Protein AF-A0A0T6ZGU3-F1 (afdb_monomer)

Sequence (308 aa):
MTFSTQSKGVYAIATTPFFEEGSIDFNSIDKLTDFYQESGCTGVTILGIMGEAPKLEPEESRAIVKRVVSRSKIPVIVGVSAPGFASMRSLARHSMDMGAAGVMIAPPPALRTDDQIVNYFAGAVEAVGEDVPWVLQDYPLTLTVVMTPGVIAKIMTNHTSCLMLKHEDWPGLEKISKLRALQKAGELRDFSVLCGNGGMFLDFEPERGADGAMTGYGFPDMLTELMRLFAAGKRDEAHDLFDAHLPLIRYEQQLGIGLAVRKHVLKRRGVIASDAQRKPAQMLTPTARAEVDYLLARVARHDKRAAL

Radius of gyration: 18.37 Å; Cα contacts (8 Å, |Δi|>4): 581; chains: 1; bounding box: 38×46×45 Å

Nearest PDB structures (foldseek):
  3dz1-assembly1_A  TM=9.966E-01  e=9.807E-40  Rhodopseudomonas palustris
  7c0d-assembly1_A  TM=8.826E-01  e=9.083E-19  Azospirillum brasilense
  7c0c-assembly1_B  TM=8.769E-01  e=1.595E-18  Azospirillum brasilense
  3n2x-assembly1_C  TM=8.961E-01  e=2.808E-16  Escherichia coli K-12
  4uxd-assembly1_D  TM=8.863E-01  e=6.075E-13  Picrophilus oshimae

Solvent-accessible surface area (backbone atoms only — not comparable to full-atom values): 15982 Å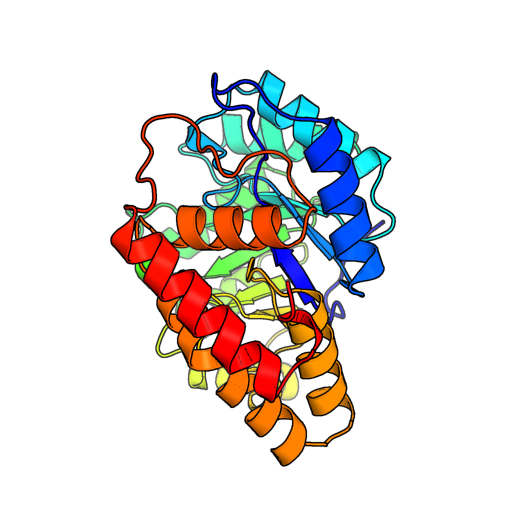² total; per-residue (Å²): 95,70,75,45,42,82,46,55,44,25,26,38,38,38,67,60,43,18,40,87,91,54,50,77,30,67,68,29,45,51,43,44,52,50,50,42,51,77,29,56,32,57,24,37,33,36,42,34,78,74,19,44,39,93,72,49,55,73,67,55,52,51,50,52,49,46,52,51,41,72,68,49,93,48,22,33,32,38,39,35,59,58,101,46,55,69,62,20,22,51,51,42,46,55,38,46,78,57,48,35,29,30,34,32,45,52,71,64,61,82,47,80,48,70,65,54,49,50,52,48,52,52,54,48,36,66,48,52,34,73,86,49,38,29,28,45,46,43,40,29,91,84,32,66,37,82,77,52,59,66,53,51,48,51,48,44,68,76,32,80,34,43,24,29,38,38,45,27,49,85,94,32,62,65,49,46,37,51,49,50,51,33,34,76,71,69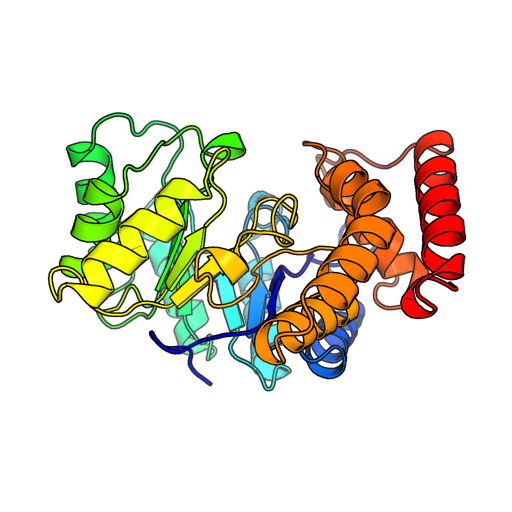,79,34,79,84,47,16,35,24,34,21,62,49,45,80,54,62,77,49,37,49,79,39,64,36,42,31,34,41,29,49,52,68,50,54,44,56,52,31,49,40,48,49,26,53,76,68,69,36,57,66,64,26,41,55,56,43,60,55,42,40,73,49,41,60,60,33,57,37,85,76,45,16,62,30,46,32,30,44,44,30,29,63,69,68,40,29,91,41,47,41,65,57,74,89,66,57,75,70,49,75,67,55,48,52,50,51,53,52,45,33,60,56,28,29,77,82,39,68,90,41,68,107

Secondary structure (DSSP, 8-state):
----TT--EEEEE----B-TTS-B-HHHHHHHHHHHHHTT-SEEEEETTTTTGGGS-HHHHHHHHHHHHHH-SS-EEEE---SSHHHHHHHHHHHHHTT-SEEEE---TT--SHHHHHHHHHHHHHHH-TTS-EEEEE-HHHH-----HHHHHHHHHH-TTEEEEEE--TT-HHHHHHHHHHHHTTSS---EEEE-GGGTTTTTTTTTT--EE----S-HHHHHHHHHHHHTT-HHHHHHHHHHHHHHHHHHTSTTTHHHHHHHHHHHTTSSS----PSS--PPPHHHHHHHHHHHHHHTTT-GGG--

Mean predicted aligned error: 2.41 Å

Foldseek 3Di:
DADFLLDFFEAAEDAQFADQVGHGDLVLLLLSLVVLVVLVHQHYEADDVLNVNVLDDPVRLLVSLLSSQVRHPHAYEYELEDPDLQSSQVSQVSSVVSPHNAYEYEDALPDDDLCSLLVVLVVNCVSNDLPGQYEYEQACVPRVDHAALVSVQSNCVVRVSHQEYAAQDVVCLVSLLVNVVCCVVVNGPRHAYAYELLCLPVLCNVVSPHRAHYYNALNSSLRNVLSVCVVVVVNVVSVLSCVLCNVLSVLLSDPQCNSQLSLLSCVVLVSHVDSDDRPPHDHDDPVRSVVSLVSLVSSCVVDVSSVD

pLDDT: mean 97.93, std 1.79, range [81.94, 98.94]

Structure (mmCIF, N/CA/C/O backbone):
data_AF-A0A0T6ZGU3-F1
#
_entry.id   AF-A0A0T6ZGU3-F1
#
loop_
_atom_site.group_PDB
_atom_site.id
_atom_site.type_symbol
_atom_site.label_atom_id
_atom_site.label_alt_id
_atom_site.label_comp_id
_atom_site.label_asym_id
_atom_site.label_entity_id
_atom_site.label_seq_id
_atom_site.pdbx_PDB_ins_code
_atom_site.Cartn_x
_atom_site.Cartn_y
_atom_site.Cartn_z
_atom_site.occupancy
_atom_site.B_iso_or_equiv
_atom_site.auth_seq_id
_atom_site.auth_comp_id
_atom_site.auth_asym_id
_atom_site.auth_atom_id
_atom_site.pdbx_PDB_model_num
ATOM 1 N N . MET A 1 1 ? -13.987 11.641 -4.853 1.00 81.94 1 MET A N 1
ATOM 2 C CA . MET A 1 1 ? -14.262 10.256 -4.392 1.00 81.94 1 MET A CA 1
ATOM 3 C C . MET A 1 1 ? -13.589 10.087 -3.046 1.00 81.94 1 MET A C 1
ATOM 5 O O . MET A 1 1 ? -12.527 10.668 -2.878 1.00 81.94 1 MET A O 1
ATOM 9 N N . THR A 1 2 ? -14.193 9.381 -2.093 1.00 93.06 2 THR A N 1
ATOM 10 C CA . THR A 1 2 ? -13.745 9.353 -0.686 1.00 93.06 2 THR A CA 1
ATOM 11 C C . THR A 1 2 ? -13.568 7.920 -0.183 1.00 93.06 2 THR A C 1
ATOM 13 O O . THR A 1 2 ? -14.076 6.983 -0.794 1.00 93.06 2 THR A O 1
ATOM 16 N N . PHE A 1 3 ? -12.852 7.747 0.929 1.00 97.62 3 PHE A N 1
ATOM 17 C CA . PHE A 1 3 ? -12.790 6.490 1.682 1.00 97.62 3 PHE A CA 1
ATOM 18 C C . PHE A 1 3 ? -13.335 6.721 3.099 1.00 97.62 3 PHE A C 1
ATOM 20 O O . PHE A 1 3 ? -13.457 7.868 3.533 1.00 97.62 3 PHE A O 1
ATOM 27 N N . SER A 1 4 ? -13.716 5.657 3.805 1.00 98.31 4 SER A N 1
ATOM 28 C CA . SER A 1 4 ? -14.321 5.761 5.136 1.00 98.31 4 SER A CA 1
ATOM 29 C C . SER A 1 4 ? -13.864 4.640 6.067 1.00 98.31 4 SER A C 1
ATOM 31 O O . SER A 1 4 ? -13.095 3.758 5.682 1.00 98.31 4 SER A O 1
ATOM 33 N N . THR A 1 5 ? -14.387 4.644 7.293 1.00 98.19 5 THR A N 1
ATOM 34 C CA . THR A 1 5 ? -14.207 3.554 8.263 1.00 98.19 5 THR A CA 1
ATOM 35 C C . THR A 1 5 ? -14.754 2.212 7.769 1.00 98.19 5 THR A C 1
ATOM 37 O O . THR A 1 5 ? -14.412 1.182 8.335 1.00 98.19 5 THR A O 1
ATOM 40 N N . GLN A 1 6 ? -15.571 2.217 6.709 1.00 97.88 6 GLN A N 1
ATOM 41 C CA . GLN A 1 6 ? -16.168 1.036 6.083 1.00 97.88 6 GLN A CA 1
ATOM 42 C C . GLN A 1 6 ? -15.483 0.643 4.767 1.00 97.88 6 GLN A C 1
ATOM 44 O O . GLN A 1 6 ? -15.996 -0.220 4.059 1.00 97.88 6 GLN A O 1
ATOM 49 N N . SER A 1 7 ? -14.364 1.275 4.396 1.00 98.44 7 SER A N 1
ATOM 50 C CA . SER A 1 7 ? -13.605 0.895 3.201 1.00 98.44 7 SER A CA 1
ATOM 51 C C . SER A 1 7 ? -13.090 -0.544 3.291 1.00 98.44 7 SER A C 1
ATOM 53 O O . SER A 1 7 ? -12.546 -0.945 4.318 1.00 98.44 7 SER A O 1
ATOM 55 N N . LYS A 1 8 ? -13.236 -1.306 2.200 1.00 98.44 8 LYS A N 1
ATOM 56 C CA . LYS A 1 8 ? -12.844 -2.724 2.083 1.00 98.44 8 LYS A CA 1
ATOM 57 C C . LYS A 1 8 ? -12.260 -3.012 0.702 1.00 98.44 8 LYS A C 1
ATOM 59 O O . LYS A 1 8 ? -12.408 -2.197 -0.212 1.00 98.44 8 LYS A O 1
ATOM 64 N N . GLY A 1 9 ? -11.668 -4.189 0.530 1.00 98.38 9 GLY A N 1
ATOM 65 C CA . GLY A 1 9 ? -11.143 -4.661 -0.754 1.00 98.38 9 GLY A CA 1
ATOM 66 C C . GLY A 1 9 ? -9.668 -4.322 -0.956 1.00 98.38 9 GLY A C 1
ATOM 67 O O . GLY A 1 9 ? -8.889 -4.346 -0.008 1.00 98.38 9 GLY A O 1
ATOM 68 N N . VAL A 1 10 ? -9.262 -4.049 -2.196 1.00 98.81 10 VAL A N 1
ATOM 69 C CA . VAL A 1 10 ? -7.843 -3.883 -2.547 1.00 98.81 10 VAL A CA 1
ATOM 70 C C . VAL A 1 10 ? -7.527 -2.436 -2.895 1.00 98.81 10 VAL A C 1
ATOM 72 O O . VAL A 1 10 ? -8.074 -1.884 -3.846 1.00 98.81 10 VAL A O 1
ATOM 75 N N . TYR A 1 11 ? -6.595 -1.846 -2.150 1.00 98.81 11 TYR A N 1
ATOM 76 C CA . TYR A 1 11 ? -5.983 -0.558 -2.450 1.00 98.81 11 TYR A CA 1
ATOM 77 C C . TYR A 1 11 ? -4.589 -0.798 -3.034 1.00 98.81 11 TYR A C 1
ATOM 79 O O . TYR A 1 11 ? -3.638 -1.071 -2.302 1.00 98.81 11 TYR A O 1
ATOM 87 N N . ALA A 1 12 ? -4.450 -0.721 -4.356 1.00 98.69 12 ALA A N 1
ATOM 88 C CA . ALA A 1 12 ? -3.165 -0.986 -4.998 1.00 98.69 12 ALA A CA 1
ATOM 89 C C . ALA A 1 12 ? -2.129 0.088 -4.628 1.00 98.69 12 ALA A C 1
ATOM 91 O O . ALA A 1 12 ? -2.392 1.281 -4.778 1.00 98.69 12 ALA A O 1
ATOM 92 N N . ILE A 1 13 ? -0.934 -0.316 -4.185 1.00 98.56 13 ILE A N 1
ATOM 93 C CA . ILE A 1 13 ? 0.202 0.610 -4.060 1.00 98.56 13 ILE A CA 1
ATOM 94 C C . ILE A 1 13 ? 0.848 0.783 -5.439 1.00 98.56 13 ILE A C 1
ATOM 96 O O . ILE A 1 13 ? 1.516 -0.129 -5.935 1.00 98.56 13 ILE A O 1
ATOM 100 N N . ALA A 1 14 ? 0.670 1.955 -6.042 1.00 98.50 14 ALA A N 1
ATOM 101 C CA . ALA A 1 14 ? 1.198 2.259 -7.361 1.00 98.50 14 ALA A CA 1
ATOM 102 C C . ALA A 1 14 ? 2.713 2.494 -7.340 1.00 98.50 14 ALA A C 1
ATOM 104 O O . ALA A 1 14 ? 3.239 3.230 -6.502 1.00 98.50 14 ALA A O 1
ATOM 105 N N . THR A 1 15 ? 3.415 1.929 -8.321 1.00 97.69 15 THR A N 1
ATOM 106 C CA . THR A 1 15 ? 4.776 2.372 -8.654 1.00 97.69 15 THR A CA 1
ATOM 107 C C . THR A 1 15 ? 4.721 3.680 -9.432 1.00 97.69 15 THR A C 1
ATOM 109 O O . THR A 1 15 ? 3.765 3.883 -10.176 1.00 97.69 15 THR A O 1
ATOM 112 N N . THR A 1 16 ? 5.773 4.499 -9.377 1.00 98.56 16 THR A N 1
ATOM 113 C CA . THR A 1 16 ? 5.963 5.589 -10.350 1.00 98.56 16 THR A CA 1
ATOM 114 C C . THR A 1 16 ? 6.716 5.045 -11.570 1.00 98.56 16 THR A C 1
ATOM 116 O O . THR A 1 16 ? 7.881 4.661 -11.426 1.00 98.56 16 THR A O 1
ATOM 119 N N . PRO A 1 17 ? 6.093 4.947 -12.757 1.00 98.62 17 PRO A N 1
ATOM 120 C CA . PRO A 1 17 ? 6.762 4.535 -13.985 1.00 98.62 17 PRO A CA 1
ATOM 121 C C . PRO A 1 17 ? 7.757 5.599 -14.459 1.00 98.62 17 PRO A C 1
ATOM 123 O O . PRO A 1 17 ? 7.453 6.794 -14.462 1.00 98.62 17 PRO A O 1
ATOM 126 N N . PHE A 1 18 ? 8.930 5.149 -14.890 1.00 98.69 18 PHE A N 1
ATOM 127 C CA . PHE A 1 18 ? 9.966 5.993 -15.476 1.00 98.69 18 PHE A CA 1
ATOM 128 C C . PHE A 1 18 ? 10.395 5.412 -16.819 1.00 98.69 18 PHE A C 1
ATOM 130 O O . PHE A 1 18 ? 10.343 4.196 -17.011 1.00 98.69 18 PHE A O 1
ATOM 137 N N . PHE A 1 19 ? 10.866 6.273 -17.712 1.00 98.19 19 PHE A N 1
ATOM 138 C CA . PHE A 1 19 ? 11.686 5.851 -18.841 1.00 98.19 19 PHE A CA 1
ATOM 139 C C . PHE A 1 19 ? 13.114 5.510 -18.374 1.00 98.19 19 PHE A C 1
ATOM 141 O O . PHE A 1 19 ? 13.502 5.815 -17.242 1.00 98.19 19 PHE A O 1
ATOM 148 N N . GLU A 1 20 ? 13.909 4.878 -19.240 1.00 96.25 20 GLU A N 1
ATOM 149 C CA . GLU A 1 20 ? 15.275 4.426 -18.918 1.00 96.25 20 GLU A CA 1
ATOM 150 C C . GLU A 1 20 ? 16.201 5.586 -18.509 1.00 96.25 20 GLU A C 1
ATOM 152 O O . GLU A 1 20 ? 17.073 5.431 -17.654 1.00 96.25 20 GLU A O 1
ATOM 157 N N . GLU A 1 21 ? 15.988 6.779 -19.069 1.00 95.50 21 GLU A N 1
ATOM 158 C CA . GLU A 1 21 ? 16.718 7.999 -18.723 1.00 95.50 21 GLU A CA 1
ATOM 159 C C . GLU A 1 21 ? 16.285 8.630 -17.384 1.00 95.50 21 GLU A C 1
ATOM 161 O O . GLU A 1 21 ? 16.925 9.568 -16.909 1.00 95.50 21 GLU A O 1
ATOM 166 N N . GLY A 1 22 ? 15.230 8.110 -16.744 1.00 95.81 22 GLY A N 1
ATOM 167 C CA . GLY A 1 22 ? 14.757 8.536 -15.422 1.00 95.81 22 GLY A CA 1
ATOM 168 C C . GLY A 1 22 ? 13.741 9.684 -15.425 1.00 95.81 22 GLY A C 1
ATOM 169 O O . GLY A 1 22 ? 13.451 10.238 -14.358 1.00 95.81 22 GLY A O 1
ATOM 170 N N . SER A 1 23 ? 13.212 10.048 -16.595 1.00 98.00 23 SER A N 1
ATOM 171 C CA . SER A 1 23 ? 12.054 10.934 -16.751 1.00 98.00 23 SER A CA 1
ATOM 172 C C . SER A 1 23 ? 10.752 10.163 -16.462 1.00 98.00 23 SER A C 1
ATOM 174 O O . SER A 1 23 ? 10.702 8.938 -16.589 1.00 98.00 23 SER A O 1
ATOM 176 N N . ILE A 1 24 ? 9.701 10.853 -16.011 1.00 98.69 24 ILE A N 1
ATOM 177 C CA . ILE A 1 24 ? 8.424 10.212 -15.650 1.00 98.69 24 ILE A CA 1
ATOM 178 C C . ILE A 1 24 ? 7.671 9.772 -16.906 1.00 98.69 24 ILE A C 1
ATOM 180 O O . ILE A 1 24 ? 7.435 10.572 -17.812 1.00 98.69 24 ILE A O 1
ATOM 184 N N . ASP A 1 25 ? 7.207 8.522 -16.915 1.00 98.75 25 ASP A N 1
ATOM 185 C CA . ASP A 1 25 ? 6.354 7.992 -17.978 1.00 98.75 25 ASP A CA 1
ATOM 186 C C . ASP A 1 25 ? 4.869 8.152 -17.617 1.00 98.75 25 ASP A C 1
ATOM 188 O O . ASP A 1 25 ? 4.223 7.263 -17.054 1.00 98.75 25 ASP A O 1
ATOM 192 N N . PHE A 1 26 ? 4.305 9.310 -17.972 1.00 98.69 26 PHE A N 1
ATOM 193 C CA . PHE A 1 26 ? 2.892 9.620 -17.734 1.00 98.69 26 PHE A CA 1
ATOM 194 C C . PHE A 1 26 ? 1.915 8.743 -18.531 1.00 98.69 26 PHE A C 1
ATOM 196 O O . PHE A 1 26 ? 0.765 8.596 -18.117 1.00 98.69 26 PHE A O 1
ATOM 203 N N . ASN A 1 27 ? 2.341 8.142 -19.645 1.00 98.69 27 ASN A N 1
ATOM 204 C CA . ASN A 1 27 ? 1.489 7.222 -20.398 1.00 98.69 27 ASN A CA 1
ATOM 205 C C . ASN A 1 27 ? 1.363 5.886 -19.662 1.00 98.69 27 ASN A C 1
ATOM 207 O O . ASN A 1 27 ? 0.266 5.336 -19.565 1.00 98.69 27 ASN A O 1
ATOM 211 N N . SER A 1 28 ? 2.464 5.386 -19.098 1.00 98.81 28 SER A N 1
ATOM 212 C CA . SER A 1 28 ? 2.420 4.221 -18.213 1.00 98.81 28 SER A CA 1
ATOM 213 C C . SER A 1 28 ? 1.682 4.519 -16.906 1.00 98.81 28 SER A C 1
ATOM 215 O O . SER A 1 28 ? 1.001 3.632 -16.409 1.00 98.81 28 SER A O 1
ATOM 217 N N . ILE A 1 29 ? 1.733 5.746 -16.362 1.00 98.88 29 ILE A N 1
ATOM 218 C CA . ILE A 1 29 ? 0.891 6.133 -15.205 1.00 98.88 29 ILE A CA 1
ATOM 219 C C . ILE A 1 29 ? -0.594 5.973 -15.533 1.00 98.88 29 ILE A C 1
ATOM 221 O O . ILE A 1 29 ? -1.349 5.429 -14.725 1.00 98.88 29 ILE A O 1
ATOM 225 N N . ASP A 1 30 ? -1.014 6.424 -16.715 1.00 98.81 30 ASP A N 1
ATOM 226 C CA . ASP A 1 30 ? -2.402 6.308 -17.154 1.00 98.81 30 ASP A CA 1
ATOM 227 C C . ASP A 1 30 ? -2.841 4.852 -17.267 1.00 98.81 30 ASP A C 1
ATOM 229 O O . ASP A 1 30 ? -3.832 4.462 -16.649 1.00 98.81 30 ASP A O 1
ATOM 233 N N . LYS A 1 31 ? -2.058 4.043 -17.990 1.00 98.75 31 LYS A N 1
ATOM 234 C CA . LYS A 1 31 ? -2.314 2.607 -18.153 1.00 98.75 31 LYS A CA 1
ATOM 235 C C . LYS A 1 31 ? -2.336 1.876 -16.818 1.00 98.75 31 LYS A C 1
ATOM 237 O O . LYS A 1 31 ? -3.204 1.044 -16.598 1.00 98.75 31 LYS A O 1
ATOM 242 N N . LEU A 1 32 ? -1.407 2.196 -15.920 1.00 98.50 32 LEU A N 1
ATOM 243 C CA . LEU A 1 32 ? -1.333 1.591 -14.594 1.00 98.50 32 LEU A CA 1
ATOM 244 C C . LEU A 1 32 ? -2.556 1.961 -13.742 1.00 98.50 32 LEU A C 1
ATOM 246 O O . LEU A 1 32 ? -3.099 1.111 -13.042 1.00 98.50 32 LEU A O 1
ATOM 250 N N . THR A 1 33 ? -3.034 3.204 -13.851 1.00 98.75 33 THR A N 1
ATOM 251 C CA . THR A 1 33 ? -4.259 3.658 -13.177 1.00 98.75 33 THR A CA 1
ATOM 252 C C . THR A 1 33 ? -5.492 2.924 -13.707 1.00 98.75 33 THR A C 1
ATOM 254 O O . THR A 1 33 ? -6.321 2.486 -12.911 1.00 98.75 33 THR A O 1
ATOM 257 N N . ASP A 1 34 ? -5.623 2.759 -15.027 1.00 98.75 34 ASP A N 1
ATOM 258 C CA . ASP A 1 34 ? -6.714 1.972 -15.625 1.00 98.75 34 ASP A CA 1
ATOM 259 C C . ASP A 1 34 ? -6.636 0.513 -15.182 1.00 98.75 34 ASP A C 1
ATOM 261 O O . ASP A 1 34 ? -7.606 -0.027 -14.660 1.00 98.75 34 ASP A O 1
ATOM 265 N N . PHE A 1 35 ? -5.447 -0.081 -15.283 1.00 98.75 35 PHE A N 1
ATOM 266 C CA . PHE A 1 35 ? -5.192 -1.470 -14.935 1.00 98.75 35 PHE A CA 1
ATOM 267 C C . PHE A 1 35 ? -5.606 -1.806 -13.498 1.00 98.75 35 PHE A C 1
ATOM 269 O O . PHE A 1 35 ? -6.210 -2.852 -13.271 1.00 98.75 35 PHE A O 1
ATOM 276 N N . TYR A 1 36 ? -5.341 -0.933 -12.519 1.00 98.75 36 TYR A N 1
ATOM 277 C CA . TYR A 1 36 ? -5.797 -1.159 -11.141 1.00 98.75 36 TYR A CA 1
ATOM 278 C C . TYR A 1 36 ? -7.324 -1.167 -11.017 1.00 98.75 36 TYR A C 1
ATOM 280 O O . TYR A 1 36 ? -7.882 -2.017 -10.326 1.00 98.75 36 TYR A O 1
ATOM 288 N N . GLN A 1 37 ? -8.012 -0.257 -11.703 1.00 97.81 37 GLN A N 1
ATOM 289 C CA . GLN A 1 37 ? -9.475 -0.188 -11.680 1.00 97.81 37 GLN A CA 1
ATOM 290 C C . GLN A 1 37 ? -10.103 -1.393 -12.393 1.00 97.81 37 GLN A C 1
ATOM 292 O O . GLN A 1 37 ? -11.041 -1.995 -11.879 1.00 97.81 37 GLN A O 1
ATOM 297 N N . GLU A 1 38 ? -9.551 -1.781 -13.542 1.00 98.44 38 GLU A N 1
ATOM 298 C CA . GLU A 1 38 ? -9.955 -2.967 -14.308 1.00 98.44 38 GLU A CA 1
ATOM 299 C C . GLU A 1 38 ? -9.676 -4.269 -13.545 1.00 98.44 38 GLU A C 1
ATOM 301 O O . GLU A 1 38 ? -10.435 -5.229 -13.656 1.00 98.44 38 GLU A O 1
ATOM 306 N N . SER A 1 39 ? -8.636 -4.280 -12.706 1.00 98.56 39 SER A N 1
ATOM 307 C CA . SER A 1 39 ? -8.323 -5.376 -11.780 1.00 98.56 39 SER A CA 1
ATOM 308 C C . SER A 1 39 ? -9.295 -5.474 -10.596 1.00 98.56 39 SER A C 1
ATOM 310 O O . SER A 1 39 ? -9.172 -6.391 -9.786 1.00 98.56 39 SER A O 1
ATOM 312 N N . GLY A 1 40 ? -10.245 -4.541 -10.475 1.00 98.50 40 GLY A N 1
ATOM 313 C CA . GLY A 1 40 ? -11.239 -4.501 -9.404 1.00 98.50 40 GLY A CA 1
ATOM 314 C C . GLY A 1 40 ? -10.731 -3.909 -8.087 1.00 98.50 40 GLY A C 1
ATOM 315 O O . GLY A 1 40 ? -11.375 -4.090 -7.051 1.00 98.50 40 GLY A O 1
ATOM 316 N N . CYS A 1 41 ? -9.608 -3.179 -8.101 1.00 98.81 41 CYS A N 1
ATOM 317 C CA . CYS A 1 41 ? -9.176 -2.431 -6.925 1.00 98.81 41 CYS A CA 1
ATOM 318 C C . CYS A 1 41 ? -10.239 -1.403 -6.518 1.00 98.81 41 CYS A C 1
ATOM 320 O O . CYS A 1 41 ? -10.834 -0.721 -7.350 1.00 98.81 41 CYS A O 1
ATOM 322 N N . THR A 1 42 ? -10.445 -1.263 -5.213 1.00 98.69 42 THR A N 1
ATOM 323 C CA . THR A 1 42 ? -11.394 -0.321 -4.606 1.00 98.69 42 THR A CA 1
ATOM 324 C C . THR A 1 42 ? -10.726 0.979 -4.163 1.00 98.69 42 THR A C 1
ATOM 326 O O . THR A 1 42 ? -11.409 1.884 -3.688 1.00 98.69 42 THR A O 1
ATOM 329 N N . GLY A 1 43 ? -9.410 1.098 -4.346 1.00 98.75 43 GLY A N 1
ATOM 330 C CA . GLY A 1 43 ? -8.646 2.331 -4.210 1.00 98.75 43 GLY A CA 1
ATOM 331 C C . GLY A 1 43 ? -7.230 2.195 -4.771 1.00 98.75 43 GLY A C 1
ATOM 332 O O . GLY A 1 43 ? -6.794 1.111 -5.165 1.00 98.75 43 GLY A O 1
ATOM 333 N N . VAL A 1 44 ? -6.499 3.305 -4.808 1.00 98.69 44 VAL A N 1
ATOM 334 C CA . VAL A 1 44 ? -5.079 3.341 -5.183 1.00 98.69 44 VAL A CA 1
ATOM 335 C C . VAL A 1 44 ? -4.333 4.222 -4.195 1.00 98.69 44 VAL A C 1
ATOM 337 O O . VAL A 1 44 ? -4.784 5.319 -3.873 1.00 98.69 44 VAL A O 1
ATOM 340 N N . THR A 1 45 ? -3.166 3.777 -3.751 1.00 98.88 45 THR A N 1
ATOM 341 C CA . THR A 1 45 ? -2.234 4.591 -2.975 1.00 98.88 45 THR A CA 1
ATOM 342 C C . THR A 1 45 ? -1.024 4.920 -3.836 1.00 98.88 45 THR A C 1
ATOM 344 O O . THR A 1 45 ? -0.395 4.024 -4.396 1.00 98.88 45 THR A O 1
ATOM 347 N N . ILE A 1 46 ? -0.680 6.201 -3.937 1.00 98.81 46 ILE A N 1
ATOM 348 C CA . ILE A 1 46 ? 0.427 6.695 -4.764 1.00 98.81 46 ILE A CA 1
ATOM 349 C C . ILE A 1 46 ? 1.520 7.352 -3.919 1.00 98.81 46 ILE A C 1
ATOM 351 O O . ILE A 1 46 ? 1.318 7.667 -2.743 1.00 98.81 46 ILE A O 1
ATOM 355 N N . LEU A 1 47 ? 2.670 7.607 -4.551 1.00 98.50 47 LEU A N 1
ATOM 356 C CA . LEU A 1 47 ? 3.870 8.141 -3.903 1.00 98.50 47 LEU A CA 1
ATOM 357 C C . LEU A 1 47 ? 4.364 7.207 -2.778 1.00 98.50 47 LEU A C 1
ATOM 359 O O . LEU A 1 47 ? 4.386 5.984 -2.932 1.00 98.50 47 LEU A O 1
ATOM 363 N N . GLY A 1 48 ? 4.836 7.771 -1.664 1.00 94.50 48 GLY A N 1
ATOM 364 C CA . GLY A 1 48 ? 5.508 7.016 -0.610 1.00 94.50 48 GLY A CA 1
ATOM 365 C C . GLY A 1 48 ? 6.785 6.320 -1.098 1.00 94.50 48 GLY A C 1
ATOM 366 O O . GLY A 1 48 ? 7.334 6.632 -2.155 1.00 94.50 48 GLY A O 1
ATOM 367 N N . ILE A 1 49 ? 7.272 5.358 -0.313 1.00 93.94 49 ILE A N 1
ATOM 368 C CA . ILE A 1 49 ? 8.524 4.648 -0.616 1.00 93.94 49 ILE A CA 1
ATOM 369 C C . ILE A 1 49 ? 8.409 3.819 -1.903 1.00 93.94 49 ILE A C 1
ATOM 371 O O . ILE A 1 49 ? 9.301 3.869 -2.747 1.00 93.94 49 ILE A O 1
ATOM 375 N N . MET A 1 50 ? 7.296 3.104 -2.087 1.00 94.81 50 MET A N 1
ATOM 376 C CA . MET A 1 50 ? 7.097 2.217 -3.244 1.00 94.81 50 MET A CA 1
ATOM 377 C C . MET A 1 50 ? 6.775 2.966 -4.544 1.00 94.81 50 MET A C 1
ATOM 379 O O . MET A 1 50 ? 7.074 2.462 -5.624 1.00 94.81 50 MET A O 1
ATOM 383 N N . GLY A 1 51 ? 6.244 4.187 -4.449 1.00 96.94 51 GLY A N 1
ATOM 384 C CA . GLY A 1 51 ? 6.160 5.134 -5.560 1.00 96.94 51 GLY A CA 1
ATOM 385 C C . GLY A 1 51 ? 7.445 5.942 -5.772 1.00 96.94 51 GLY A C 1
ATOM 386 O O . GLY A 1 51 ? 7.446 6.868 -6.574 1.00 96.94 51 GLY A O 1
ATOM 387 N N . GLU A 1 52 ? 8.533 5.629 -5.064 1.00 97.19 52 GLU A N 1
ATOM 388 C CA . GLU A 1 52 ? 9.834 6.304 -5.176 1.00 97.19 52 GLU A CA 1
ATOM 389 C C . GLU A 1 52 ? 9.796 7.815 -4.886 1.00 97.19 52 GLU A C 1
ATOM 391 O O . GLU A 1 52 ? 10.650 8.556 -5.367 1.00 97.19 52 GLU A O 1
ATOM 396 N N . ALA A 1 53 ? 8.854 8.279 -4.057 1.00 97.19 53 ALA A N 1
ATOM 397 C CA . ALA A 1 53 ? 8.669 9.700 -3.754 1.00 97.19 53 ALA A CA 1
ATOM 398 C C . ALA A 1 53 ? 9.934 10.429 -3.254 1.00 97.19 53 ALA A C 1
ATOM 400 O O . ALA A 1 53 ? 10.148 11.563 -3.674 1.00 97.19 53 ALA A O 1
ATOM 401 N N . PRO A 1 54 ? 10.832 9.815 -2.449 1.00 96.44 54 PRO A N 1
ATOM 402 C CA . PRO A 1 54 ? 12.094 10.458 -2.065 1.00 96.44 54 PRO A CA 1
ATOM 403 C C . PRO A 1 54 ? 13.046 10.776 -3.231 1.00 96.44 54 PRO A C 1
ATOM 405 O O . PRO A 1 54 ? 14.046 11.456 -3.024 1.00 96.44 54 PRO A O 1
ATOM 408 N N . LYS A 1 55 ? 12.779 10.251 -4.434 1.00 97.25 55 LYS A N 1
ATOM 409 C CA . LYS A 1 55 ? 13.578 10.460 -5.650 1.00 97.25 55 LYS A CA 1
ATOM 410 C C . LYS A 1 55 ? 12.929 11.450 -6.620 1.00 97.25 55 LYS A C 1
ATOM 412 O O . LYS A 1 55 ? 13.403 11.594 -7.746 1.00 97.25 55 LYS A O 1
ATOM 417 N N . LEU A 1 56 ? 11.819 12.063 -6.225 1.00 97.88 56 LEU A N 1
ATOM 418 C CA . LEU A 1 56 ? 11.061 13.000 -7.039 1.00 97.88 56 LEU A CA 1
ATOM 419 C C . LEU A 1 56 ? 11.283 14.425 -6.555 1.00 97.88 56 LEU A C 1
ATOM 421 O O . LEU A 1 56 ? 11.404 14.682 -5.356 1.00 97.88 56 LEU A O 1
ATOM 425 N N . GLU A 1 57 ? 11.253 15.359 -7.494 1.00 97.56 57 GLU A N 1
ATOM 426 C CA . GLU A 1 57 ? 11.078 16.765 -7.168 1.00 97.56 57 GLU A CA 1
ATOM 427 C C . GLU A 1 57 ? 9.634 17.022 -6.678 1.00 97.56 57 GLU A C 1
ATOM 429 O O . GLU A 1 57 ? 8.701 16.260 -6.989 1.00 97.56 57 GLU A O 1
ATOM 434 N N . PRO A 1 58 ? 9.395 18.086 -5.891 1.00 96.12 58 PRO A N 1
ATOM 435 C CA . PRO A 1 58 ? 8.050 18.420 -5.417 1.00 96.12 58 PRO A CA 1
ATOM 436 C C . PRO A 1 58 ? 7.034 18.606 -6.555 1.00 96.12 58 PRO A C 1
ATOM 438 O O . PRO A 1 58 ? 5.889 18.157 -6.459 1.00 96.12 58 PRO A O 1
ATOM 441 N N . GLU A 1 59 ? 7.450 19.240 -7.646 1.00 97.62 59 GLU A N 1
ATOM 442 C CA . GLU A 1 59 ? 6.649 19.528 -8.834 1.00 97.62 59 GLU A CA 1
ATOM 443 C C . GLU A 1 59 ? 6.261 18.244 -9.573 1.00 97.62 59 GLU A C 1
ATOM 445 O O . GLU A 1 59 ? 5.115 18.093 -9.999 1.00 97.62 59 GLU A O 1
ATOM 450 N N . GLU A 1 60 ? 7.180 17.283 -9.651 1.00 98.44 60 GLU A N 1
ATOM 451 C CA . GLU A 1 60 ? 6.927 15.952 -10.200 1.00 98.44 60 GLU A CA 1
ATOM 452 C C . GLU A 1 60 ? 5.898 15.187 -9.369 1.00 98.44 60 GLU A C 1
ATOM 454 O O . GLU A 1 60 ? 4.944 14.630 -9.915 1.00 98.44 60 GLU A O 1
ATOM 459 N N . SER A 1 61 ? 6.037 15.222 -8.041 1.00 98.38 61 SER A N 1
ATOM 460 C CA . SER A 1 61 ? 5.067 14.608 -7.128 1.00 98.38 61 SER A CA 1
ATOM 461 C C . SER A 1 61 ? 3.667 15.195 -7.336 1.00 98.38 61 SER A C 1
ATOM 463 O O . SER A 1 61 ? 2.693 14.455 -7.469 1.00 98.38 61 SER A O 1
ATOM 465 N N . ARG A 1 62 ? 3.559 16.527 -7.449 1.00 98.12 62 ARG A N 1
ATOM 466 C CA . ARG A 1 62 ? 2.294 17.223 -7.746 1.00 98.12 62 ARG A CA 1
ATOM 467 C C . ARG A 1 62 ? 1.728 16.838 -9.115 1.00 98.12 62 ARG A C 1
ATOM 469 O O . ARG A 1 62 ? 0.520 16.639 -9.236 1.00 98.12 62 ARG A O 1
ATOM 476 N N . ALA A 1 63 ? 2.574 16.711 -10.136 1.00 98.62 63 ALA A N 1
ATOM 477 C CA . ALA A 1 63 ? 2.152 16.308 -11.475 1.00 98.62 63 ALA A CA 1
ATOM 478 C C . ALA A 1 63 ? 1.588 14.878 -11.492 1.00 98.62 63 ALA A C 1
ATOM 480 O O . ALA A 1 63 ? 0.541 14.644 -12.100 1.00 98.62 63 ALA A O 1
ATOM 481 N N . ILE A 1 64 ? 2.226 13.944 -10.777 1.00 98.81 64 ILE A N 1
ATOM 482 C CA . ILE A 1 64 ? 1.741 12.565 -10.618 1.00 98.81 64 ILE A CA 1
ATOM 483 C C . ILE A 1 64 ? 0.389 12.552 -9.903 1.00 98.81 64 ILE A C 1
ATOM 485 O O . ILE A 1 64 ? -0.550 11.936 -10.405 1.00 98.81 64 ILE A O 1
ATOM 489 N N . VAL A 1 65 ? 0.260 13.265 -8.775 1.00 98.75 65 VAL A N 1
ATOM 490 C CA . VAL A 1 65 ? -1.007 13.350 -8.025 1.00 98.75 65 VAL A CA 1
ATOM 491 C C . VAL A 1 65 ? -2.125 13.866 -8.924 1.00 98.75 65 VAL A C 1
ATOM 493 O O . VAL A 1 65 ? -3.149 13.200 -9.067 1.00 98.75 65 VAL A O 1
ATOM 496 N N . LYS A 1 66 ? -1.907 14.998 -9.604 1.00 98.69 66 LYS A N 1
ATOM 497 C CA . LYS A 1 66 ? -2.889 15.573 -10.530 1.00 98.69 66 LYS A CA 1
ATOM 498 C C . LYS A 1 66 ? -3.296 14.574 -11.612 1.00 98.69 66 LYS A C 1
ATOM 500 O O . LYS A 1 66 ? -4.486 14.431 -11.895 1.00 98.69 66 LYS A O 1
ATOM 505 N N . ARG A 1 67 ? -2.324 13.881 -12.216 1.00 98.69 67 ARG A N 1
ATOM 506 C CA . ARG A 1 67 ? -2.576 12.922 -13.296 1.00 98.69 67 ARG A CA 1
ATOM 507 C C . ARG A 1 67 ? -3.435 11.756 -12.815 1.00 98.69 67 ARG A C 1
ATOM 509 O O . ARG A 1 67 ? -4.502 11.532 -13.384 1.00 98.69 67 ARG A O 1
ATOM 516 N N . VAL A 1 68 ? -3.017 11.078 -11.746 1.00 98.81 68 VAL A N 1
ATOM 517 C CA . VAL A 1 68 ? -3.717 9.896 -11.222 1.00 98.81 68 VAL A CA 1
ATOM 518 C C . VAL A 1 68 ? -5.110 10.262 -10.719 1.00 98.81 68 VAL A C 1
ATOM 520 O O . VAL A 1 68 ? -6.079 9.599 -11.083 1.00 98.81 68 VAL A O 1
ATOM 523 N N . VAL A 1 69 ? -5.246 11.344 -9.947 1.00 98.50 69 VAL A N 1
ATOM 524 C CA . VAL A 1 69 ? -6.546 11.773 -9.409 1.00 98.50 69 VAL A CA 1
ATOM 525 C C . VAL A 1 69 ? -7.525 12.141 -10.526 1.00 98.50 69 VAL A C 1
ATOM 527 O O . VAL A 1 69 ? -8.690 11.756 -10.460 1.00 98.50 69 VAL A O 1
ATOM 530 N N . SER A 1 70 ? -7.066 12.825 -11.581 1.00 98.25 70 SER A N 1
ATOM 531 C CA . SER A 1 70 ? -7.935 13.199 -12.709 1.00 98.25 70 SER A CA 1
ATOM 532 C C . SER A 1 70 ? -8.471 11.996 -13.494 1.00 98.25 70 SER A C 1
ATOM 534 O O . SER A 1 70 ?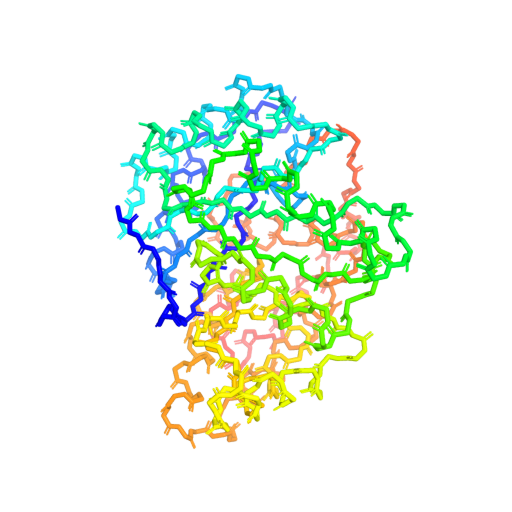 -9.566 12.053 -14.061 1.00 98.25 70 SER A O 1
ATOM 536 N N . ARG A 1 71 ? -7.701 10.902 -13.526 1.00 98.38 71 ARG A N 1
ATOM 537 C CA . ARG A 1 71 ? -8.018 9.700 -14.297 1.00 98.38 71 ARG A CA 1
ATOM 538 C C . ARG A 1 71 ? -8.818 8.682 -13.489 1.00 98.38 71 ARG A C 1
ATOM 540 O O . ARG A 1 71 ? -9.761 8.097 -14.020 1.00 98.38 71 ARG A O 1
ATOM 547 N N . SER A 1 72 ? -8.461 8.500 -12.220 1.00 98.25 72 SER A N 1
ATOM 548 C CA . SER A 1 72 ? -9.052 7.496 -11.338 1.00 98.25 72 SER A CA 1
ATOM 549 C C . SER A 1 72 ? -10.561 7.695 -11.155 1.00 98.25 72 SER A C 1
ATOM 551 O O . SER A 1 72 ? -11.060 8.821 -11.093 1.00 98.25 72 SER A O 1
ATOM 553 N N . LYS A 1 73 ? -11.282 6.578 -11.033 1.00 98.06 73 LYS A N 1
ATOM 554 C CA . LYS A 1 73 ? -12.695 6.451 -10.635 1.00 98.06 73 LYS A CA 1
ATOM 555 C C . LYS A 1 73 ? -12.862 5.732 -9.293 1.00 98.06 73 LYS A C 1
ATOM 557 O O . LYS A 1 73 ? -13.982 5.454 -8.873 1.00 98.06 73 LYS A O 1
ATOM 562 N N . ILE A 1 74 ? -11.752 5.499 -8.597 1.00 98.50 74 ILE A N 1
ATOM 563 C CA . ILE A 1 74 ? -11.694 4.989 -7.226 1.00 98.50 74 ILE A CA 1
ATOM 564 C C . ILE A 1 74 ? -10.889 5.952 -6.332 1.00 98.50 74 ILE A C 1
ATOM 566 O O . ILE A 1 74 ? -10.105 6.760 -6.846 1.00 98.50 74 ILE A O 1
ATOM 570 N N . PRO A 1 75 ? -11.085 5.929 -5.002 1.00 98.69 75 PRO A N 1
ATOM 571 C CA . PRO A 1 75 ? -10.345 6.761 -4.054 1.00 98.69 75 PRO A CA 1
ATOM 572 C C . PRO A 1 75 ? -8.827 6.677 -4.245 1.00 98.69 75 PRO A C 1
ATOM 574 O O . PRO A 1 75 ? -8.262 5.586 -4.312 1.00 98.69 75 PRO A O 1
ATOM 577 N N . VAL A 1 76 ? -8.171 7.840 -4.299 1.00 98.88 76 VAL A N 1
ATOM 578 C CA . VAL A 1 76 ? -6.708 7.949 -4.375 1.00 98.88 76 VAL A CA 1
ATOM 579 C C . VAL A 1 76 ? -6.174 8.455 -3.043 1.00 98.88 76 VAL A C 1
ATOM 581 O O . VAL A 1 76 ? -6.555 9.539 -2.602 1.00 98.88 76 VAL A O 1
ATOM 584 N N . ILE A 1 77 ? -5.288 7.684 -2.421 1.00 98.94 77 ILE A N 1
ATOM 585 C CA . ILE A 1 77 ? -4.592 8.034 -1.182 1.00 98.94 77 ILE A CA 1
ATOM 586 C C . ILE A 1 77 ? -3.159 8.438 -1.523 1.00 98.94 77 ILE A C 1
ATOM 588 O O . ILE A 1 77 ? -2.460 7.737 -2.253 1.00 98.94 77 ILE A O 1
ATOM 592 N N . VAL A 1 78 ? -2.698 9.571 -0.999 1.00 98.88 78 VAL A N 1
ATOM 593 C CA . VAL A 1 78 ? -1.344 10.073 -1.278 1.00 98.88 78 VAL A CA 1
ATOM 594 C C . VAL A 1 78 ? -0.444 9.873 -0.064 1.00 98.88 78 VAL A C 1
ATOM 596 O O . VAL A 1 78 ? -0.753 10.343 1.027 1.00 98.88 78 VAL A O 1
ATOM 599 N N . GLY A 1 79 ? 0.691 9.191 -0.228 1.00 98.75 79 GLY A N 1
ATOM 600 C CA . GLY A 1 79 ? 1.709 9.121 0.823 1.00 98.75 79 GLY A CA 1
ATOM 601 C C . GLY A 1 79 ? 2.390 10.478 1.023 1.00 98.75 79 GLY A C 1
ATOM 602 O O . GLY A 1 79 ? 3.111 10.926 0.135 1.00 98.75 79 GLY A O 1
ATOM 603 N N . VAL A 1 80 ? 2.191 11.109 2.187 1.00 98.69 80 VAL A N 1
ATOM 604 C CA . VAL A 1 80 ? 2.699 12.471 2.490 1.00 98.69 80 VAL A CA 1
ATOM 605 C C . VAL A 1 80 ? 3.756 12.513 3.590 1.00 98.69 80 VAL A C 1
ATOM 607 O O . VAL A 1 80 ? 4.186 13.586 4.007 1.00 98.69 80 VAL A O 1
ATOM 610 N N . SER A 1 81 ? 4.175 11.342 4.068 1.00 98.25 81 SER A N 1
ATOM 611 C CA . SER A 1 81 ? 5.209 11.210 5.095 1.00 98.25 81 SER A CA 1
ATOM 612 C C . SER A 1 81 ? 6.480 11.942 4.666 1.00 98.25 81 SER A C 1
ATOM 614 O O . SER A 1 81 ? 7.010 11.687 3.585 1.00 98.25 81 SER A O 1
ATOM 616 N N . ALA A 1 82 ? 6.962 12.852 5.508 1.00 97.00 82 ALA A N 1
ATOM 617 C CA . ALA A 1 82 ? 8.090 13.720 5.196 1.00 97.00 82 ALA A CA 1
ATOM 618 C C . ALA A 1 82 ? 8.943 13.984 6.449 1.00 97.00 82 ALA A C 1
ATOM 620 O O . ALA A 1 82 ? 8.433 13.851 7.564 1.00 97.00 82 ALA A O 1
ATOM 621 N N . PRO A 1 83 ? 10.214 14.413 6.298 1.00 95.69 83 PRO A N 1
ATOM 622 C CA . PRO A 1 83 ? 11.076 14.741 7.438 1.00 95.69 83 PRO A CA 1
ATOM 623 C C . PRO A 1 83 ? 10.555 15.874 8.335 1.00 95.69 83 PRO A C 1
ATOM 625 O O . PRO A 1 83 ? 10.982 15.985 9.479 1.00 95.69 83 PRO A O 1
ATOM 628 N N . GLY A 1 84 ? 9.656 16.724 7.830 1.00 97.00 84 GLY A N 1
ATOM 629 C CA . GLY A 1 84 ? 9.089 17.840 8.580 1.00 97.00 84 GLY A CA 1
ATOM 630 C C . GLY A 1 84 ? 7.636 18.128 8.208 1.00 97.00 84 GLY A C 1
ATOM 631 O O . GLY A 1 84 ? 7.177 17.834 7.104 1.00 97.00 84 GLY A O 1
ATOM 632 N N . PHE A 1 85 ? 6.911 18.750 9.136 1.00 98.56 85 PHE A N 1
ATOM 633 C CA . PHE A 1 85 ? 5.481 19.019 8.987 1.00 98.56 85 PHE A CA 1
ATOM 634 C C . PHE A 1 85 ? 5.143 20.053 7.908 1.00 98.56 85 PHE A C 1
ATOM 636 O O . PHE A 1 85 ? 4.083 19.971 7.297 1.00 98.56 85 PHE A O 1
ATOM 643 N N . ALA A 1 86 ? 6.038 21.000 7.611 1.00 98.12 86 ALA A N 1
ATOM 644 C CA . ALA A 1 86 ? 5.790 22.004 6.576 1.00 98.12 86 ALA A CA 1
ATOM 645 C C . ALA A 1 86 ? 5.674 21.384 5.169 1.00 98.12 86 ALA A C 1
ATOM 647 O O . ALA A 1 86 ? 4.755 21.723 4.419 1.00 98.12 86 ALA A O 1
ATOM 648 N N . SER A 1 87 ? 6.570 20.452 4.819 1.00 96.94 87 SER A N 1
ATOM 649 C CA . SER A 1 87 ? 6.518 19.739 3.536 1.00 96.94 87 SER A CA 1
ATOM 650 C C . SER A 1 87 ? 5.364 18.741 3.493 1.00 96.94 87 SER A C 1
ATOM 652 O O . SER A 1 87 ? 4.662 18.688 2.483 1.00 96.94 87 SER A O 1
ATOM 654 N N . MET A 1 88 ? 5.101 18.041 4.604 1.00 98.56 88 MET A N 1
ATOM 655 C CA . MET A 1 88 ? 3.922 17.182 4.759 1.00 98.56 88 MET A CA 1
ATOM 656 C C . MET A 1 88 ? 2.626 17.964 4.506 1.00 98.56 88 MET A C 1
ATOM 658 O O . MET A 1 88 ? 1.841 17.578 3.644 1.00 98.56 88 MET A O 1
ATOM 662 N N . ARG A 1 89 ? 2.435 19.107 5.184 1.00 98.56 89 ARG A N 1
ATOM 663 C CA . ARG A 1 89 ? 1.285 20.003 4.989 1.00 98.56 89 ARG A CA 1
ATOM 664 C C . ARG A 1 89 ? 1.168 20.456 3.543 1.00 98.56 89 ARG A C 1
ATOM 666 O O . ARG A 1 89 ? 0.076 20.419 2.985 1.00 98.56 89 ARG A O 1
ATOM 673 N N . SER A 1 90 ? 2.278 20.893 2.941 1.00 98.06 90 SER A N 1
ATOM 674 C CA . SER A 1 90 ? 2.277 21.358 1.554 1.00 98.06 90 SER A CA 1
ATOM 675 C C . SER A 1 90 ? 1.770 20.266 0.615 1.00 98.06 90 SER A C 1
ATOM 677 O O . SER A 1 90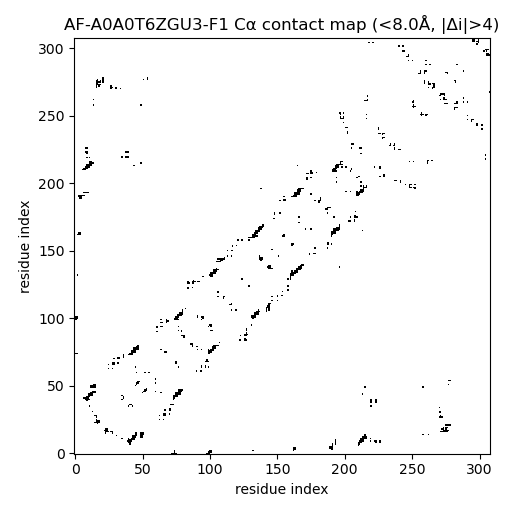 ? 0.836 20.511 -0.142 1.00 98.06 90 SER A O 1
ATOM 679 N N . LEU A 1 91 ? 2.330 19.056 0.670 1.00 98.31 91 LEU A N 1
ATOM 680 C CA . LEU A 1 91 ? 1.905 17.974 -0.216 1.00 98.31 91 LEU A CA 1
ATOM 681 C C . LEU A 1 91 ? 0.477 17.504 0.093 1.00 98.31 91 LEU A C 1
ATOM 683 O O . LEU A 1 91 ? -0.292 17.284 -0.841 1.00 98.31 91 LEU A O 1
ATOM 687 N N . ALA A 1 92 ? 0.104 17.402 1.371 1.00 98.69 92 ALA A N 1
ATOM 688 C CA . ALA A 1 92 ? -1.239 17.006 1.786 1.00 98.69 92 ALA A CA 1
ATOM 689 C C . ALA A 1 92 ? -2.303 17.964 1.245 1.00 98.69 92 ALA A C 1
ATOM 691 O O . ALA A 1 92 ? -3.214 17.522 0.549 1.00 98.69 92 ALA A O 1
ATOM 692 N N . ARG A 1 93 ? -2.155 19.275 1.476 1.00 98.38 93 ARG A N 1
ATOM 693 C CA . ARG A 1 93 ? -3.137 20.271 1.024 1.00 98.38 93 ARG A CA 1
ATOM 694 C C . ARG A 1 93 ? -3.249 20.330 -0.494 1.00 98.38 93 ARG A C 1
ATOM 696 O O . ARG A 1 93 ? -4.352 20.191 -1.004 1.00 98.38 93 ARG A O 1
ATOM 703 N N . HIS A 1 94 ? -2.126 20.368 -1.215 1.00 97.94 94 HIS A N 1
ATOM 704 C CA . HIS A 1 94 ? -2.169 20.306 -2.681 1.00 97.94 94 HIS A CA 1
ATOM 705 C C . HIS A 1 94 ? -2.838 19.023 -3.195 1.00 97.94 94 HIS A C 1
ATOM 707 O O . HIS A 1 94 ? -3.548 19.066 -4.194 1.00 97.94 94 HIS A O 1
ATOM 713 N N . SER A 1 95 ? -2.626 17.884 -2.530 1.00 98.50 95 SER A N 1
ATOM 714 C CA . SER A 1 95 ? -3.262 16.624 -2.928 1.00 98.50 95 SER A CA 1
ATOM 715 C C . SER A 1 95 ? -4.776 16.665 -2.727 1.00 98.50 95 SER A C 1
ATOM 717 O O . SER A 1 95 ? -5.516 16.246 -3.618 1.00 98.50 95 SER A O 1
ATOM 719 N N . MET A 1 96 ? -5.238 17.208 -1.596 1.00 98.62 96 MET A N 1
ATOM 720 C CA . MET A 1 96 ? -6.666 17.402 -1.327 1.00 98.62 96 MET A CA 1
ATOM 721 C C . MET A 1 96 ? -7.302 18.378 -2.322 1.00 98.62 96 MET A C 1
ATOM 723 O O . MET A 1 96 ? -8.342 18.054 -2.889 1.00 98.62 96 MET A O 1
ATOM 727 N N . ASP A 1 97 ? -6.645 19.505 -2.618 1.00 98.25 97 ASP A N 1
ATOM 728 C CA . ASP A 1 97 ? -7.113 20.498 -3.600 1.00 98.25 97 ASP A CA 1
ATOM 729 C C . ASP A 1 97 ? -7.248 19.902 -5.013 1.00 98.25 97 ASP A C 1
ATOM 731 O O . ASP A 1 97 ? -8.114 20.299 -5.792 1.00 98.25 97 ASP A O 1
ATOM 735 N N . MET A 1 98 ? -6.407 18.918 -5.352 1.00 98.12 98 MET A N 1
ATOM 736 C CA . MET A 1 98 ? -6.476 18.186 -6.621 1.00 98.12 98 MET A CA 1
ATOM 737 C C . MET A 1 98 ? -7.561 17.102 -6.645 1.00 98.12 98 MET A C 1
ATOM 739 O O . MET A 1 98 ? -7.843 16.574 -7.720 1.00 98.12 98 MET A O 1
ATOM 743 N N . GLY A 1 99 ? -8.172 16.777 -5.501 1.00 98.31 99 GLY A N 1
ATOM 744 C CA . GLY A 1 99 ? -9.256 15.800 -5.377 1.00 98.31 99 GLY A CA 1
ATOM 745 C C . GLY A 1 99 ? -8.838 14.422 -4.857 1.00 98.31 99 GLY A C 1
ATOM 746 O O . GLY A 1 99 ? -9.590 13.459 -5.044 1.00 98.31 99 GLY A O 1
ATOM 747 N N . ALA A 1 100 ? -7.659 14.294 -4.234 1.00 98.69 100 ALA A N 1
ATOM 748 C CA . ALA A 1 100 ? -7.301 13.074 -3.513 1.00 98.69 100 ALA A CA 1
ATOM 749 C C . ALA A 1 100 ? -8.352 12.759 -2.434 1.00 98.69 100 ALA A C 1
ATOM 751 O O . ALA A 1 100 ? -8.956 13.651 -1.842 1.00 98.69 100 ALA A O 1
ATOM 752 N N . ALA A 1 101 ? -8.567 11.471 -2.172 1.00 98.81 101 ALA A N 1
ATOM 753 C CA . ALA A 1 101 ? -9.520 11.020 -1.161 1.00 98.81 101 ALA A CA 1
ATOM 754 C C . ALA A 1 101 ? -8.993 11.217 0.269 1.00 98.81 101 ALA A C 1
ATOM 756 O O . ALA A 1 101 ? -9.778 11.278 1.213 1.00 98.81 101 ALA A O 1
ATOM 757 N N . GLY A 1 102 ? -7.671 11.285 0.413 1.00 98.81 102 GLY A N 1
ATOM 758 C CA . GLY A 1 102 ? -6.964 11.577 1.650 1.00 98.81 102 GLY A CA 1
ATOM 759 C C . GLY A 1 102 ? -5.488 11.223 1.544 1.00 98.81 102 GLY A C 1
ATOM 760 O O . GLY A 1 102 ? -4.948 11.037 0.448 1.00 98.81 102 GLY A O 1
ATOM 761 N N . VAL A 1 103 ? -4.826 11.130 2.692 1.00 98.88 103 VAL A N 1
ATOM 762 C CA . VAL A 1 103 ? -3.369 10.965 2.768 1.00 98.88 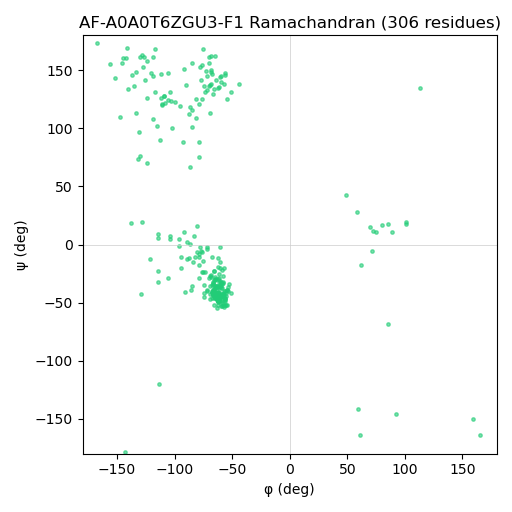103 VAL A CA 1
ATOM 763 C C . VAL A 1 103 ? -2.954 9.772 3.624 1.00 98.88 103 VAL A C 1
ATOM 765 O O . VAL A 1 103 ? -3.721 9.283 4.441 1.00 98.88 103 VAL A O 1
ATOM 768 N N . MET A 1 104 ? -1.725 9.292 3.461 1.00 98.94 104 MET A N 1
ATOM 769 C CA . MET A 1 104 ? -1.136 8.265 4.323 1.00 98.94 104 MET A CA 1
ATOM 770 C C . MET A 1 104 ? 0.089 8.817 5.048 1.00 98.94 104 MET A C 1
ATOM 772 O O . MET A 1 104 ? 0.981 9.408 4.422 1.00 98.94 104 MET A O 1
ATOM 776 N N . ILE A 1 105 ? 0.125 8.603 6.364 1.00 98.88 105 ILE A N 1
ATOM 777 C CA . ILE A 1 105 ? 1.151 9.121 7.269 1.00 98.88 105 ILE A CA 1
ATOM 778 C C . ILE A 1 105 ? 1.795 7.953 8.020 1.00 98.88 105 ILE A C 1
ATOM 780 O O . ILE A 1 105 ? 1.122 7.150 8.667 1.00 98.88 105 ILE A O 1
ATOM 784 N N . ALA A 1 106 ? 3.117 7.887 7.935 1.00 98.75 106 ALA A N 1
ATOM 785 C CA . ALA A 1 106 ? 3.984 6.948 8.621 1.00 98.75 106 ALA A CA 1
ATOM 786 C C . ALA A 1 106 ? 4.834 7.694 9.659 1.00 98.75 106 ALA A C 1
ATOM 788 O O . ALA A 1 106 ? 5.220 8.843 9.415 1.00 98.75 106 ALA A O 1
ATOM 789 N N . PRO A 1 107 ? 5.167 7.063 10.795 1.00 98.38 107 PRO A N 1
ATOM 790 C CA . PRO A 1 107 ? 6.035 7.684 11.782 1.00 98.38 107 PRO A CA 1
ATOM 791 C C . PRO A 1 107 ? 7.500 7.725 11.302 1.00 98.38 107 PRO A C 1
ATOM 793 O O . PRO A 1 107 ? 7.949 6.817 10.594 1.00 98.38 107 PRO A O 1
ATOM 796 N N . PRO A 1 108 ? 8.290 8.735 11.709 1.00 97.38 108 PRO A N 1
ATOM 797 C CA . PRO A 1 108 ? 9.726 8.749 11.483 1.00 97.38 108 PRO A CA 1
ATOM 798 C C . PRO A 1 108 ? 10.417 7.668 12.328 1.00 97.38 108 PRO A C 1
ATOM 800 O O . PRO A 1 108 ? 9.994 7.388 13.451 1.00 97.38 108 PRO A O 1
ATOM 803 N N . PRO A 1 109 ? 11.547 7.112 11.862 1.00 97.06 109 PRO A N 1
ATOM 804 C CA . PRO A 1 109 ? 12.158 5.931 12.471 1.00 97.06 109 PRO A CA 1
ATOM 805 C C . PRO A 1 109 ? 12.828 6.176 13.825 1.00 97.06 109 PRO A C 1
ATOM 807 O O . PRO A 1 109 ? 13.357 5.252 14.433 1.00 97.06 109 PRO A O 1
ATOM 810 N N . ALA A 1 110 ? 12.852 7.412 14.320 1.00 97.00 110 ALA A N 1
ATOM 811 C CA . ALA A 1 110 ? 13.478 7.748 15.594 1.00 97.00 110 ALA A CA 1
ATOM 812 C C . ALA A 1 110 ? 12.530 7.621 16.799 1.00 97.00 110 ALA A C 1
ATOM 814 O O . ALA A 1 110 ? 13.008 7.649 17.931 1.00 97.00 110 ALA A O 1
ATOM 815 N N . LEU A 1 111 ? 11.212 7.487 16.594 1.00 97.75 111 LEU A N 1
ATOM 816 C CA . LEU A 1 111 ? 10.254 7.433 17.706 1.00 97.75 111 LEU A CA 1
ATOM 817 C C . LEU A 1 111 ? 10.390 6.116 18.477 1.00 97.75 111 LEU A C 1
ATOM 819 O O . LEU A 1 111 ? 10.546 5.050 17.876 1.00 97.75 111 LEU A O 1
ATOM 823 N N . ARG A 1 112 ? 10.367 6.184 19.811 1.00 96.94 112 ARG A N 1
ATOM 824 C CA . ARG A 1 112 ? 10.571 5.015 20.683 1.00 96.94 112 ARG A CA 1
ATOM 825 C C . ARG A 1 112 ? 9.490 4.862 21.740 1.00 96.94 112 ARG A C 1
ATOM 827 O O . ARG A 1 112 ? 9.069 3.739 21.981 1.00 96.94 112 ARG A O 1
ATOM 834 N N . THR A 1 113 ? 9.067 5.949 22.379 1.00 98.44 113 THR A N 1
ATOM 835 C CA . THR A 1 113 ? 8.050 5.881 23.437 1.00 98.44 113 THR A CA 1
ATOM 836 C C . THR A 1 113 ? 6.646 6.080 22.879 1.00 98.44 113 THR A C 1
ATOM 838 O O . THR A 1 113 ? 6.451 6.810 21.907 1.00 98.44 113 THR A O 1
ATOM 841 N N . ASP A 1 114 ? 5.653 5.488 23.538 1.00 98.56 114 ASP A N 1
ATOM 842 C CA . ASP A 1 114 ? 4.240 5.644 23.178 1.00 98.56 114 ASP A CA 1
ATOM 843 C C . ASP A 1 114 ? 3.820 7.123 23.127 1.00 98.56 114 ASP A C 1
ATOM 845 O O . ASP A 1 114 ? 3.125 7.540 22.202 1.00 98.56 114 ASP A O 1
ATOM 849 N N . ASP A 1 115 ? 4.308 7.945 24.063 1.00 98.50 115 ASP A N 1
ATOM 850 C CA . ASP A 1 115 ? 4.035 9.385 24.076 1.00 98.50 115 ASP A CA 1
ATOM 851 C C . ASP A 1 115 ? 4.675 10.111 22.888 1.00 98.50 115 ASP A C 1
ATOM 853 O O . ASP A 1 115 ? 4.036 10.968 22.283 1.00 98.50 115 ASP A O 1
ATOM 857 N N . GLN A 1 116 ? 5.906 9.756 22.498 1.00 98.69 116 GLN A N 1
ATOM 858 C CA . GLN A 1 116 ? 6.528 10.313 21.291 1.00 98.69 116 GLN A CA 1
ATOM 859 C C . GLN A 1 116 ? 5.711 9.977 20.041 1.00 98.69 116 GLN A C 1
ATOM 861 O O . GLN A 1 116 ? 5.527 10.836 19.181 1.00 98.69 116 GLN A O 1
ATOM 866 N N . ILE A 1 117 ? 5.215 8.741 19.948 1.00 98.81 117 ILE A N 1
ATOM 867 C CA . ILE A 1 117 ? 4.414 8.270 18.817 1.00 98.81 117 ILE A CA 1
ATOM 868 C C . ILE A 1 117 ? 3.081 9.022 18.757 1.00 98.81 117 ILE A C 1
ATOM 870 O O . ILE A 1 117 ? 2.743 9.594 17.722 1.00 98.81 117 ILE A O 1
ATOM 874 N N . VAL A 1 118 ? 2.338 9.070 19.864 1.00 98.81 118 VAL A N 1
ATOM 875 C CA . VAL A 1 118 ? 1.034 9.747 19.922 1.00 98.81 118 VAL A CA 1
ATOM 876 C C . VAL A 1 118 ? 1.179 11.247 19.658 1.00 98.81 118 VAL A C 1
ATOM 878 O O . VAL A 1 118 ? 0.423 11.798 18.860 1.00 98.81 118 VAL A O 1
ATOM 881 N N . ASN A 1 119 ? 2.176 11.902 20.261 1.00 98.69 119 ASN A N 1
ATOM 882 C CA . ASN A 1 119 ? 2.416 13.332 20.058 1.00 98.69 119 ASN A CA 1
ATOM 883 C C . ASN A 1 119 ? 2.842 13.648 18.620 1.00 98.69 119 ASN A C 1
ATOM 885 O O . ASN A 1 119 ? 2.455 14.685 18.083 1.00 98.69 119 ASN A O 1
ATOM 889 N N . TYR A 1 120 ? 3.601 12.757 17.973 1.00 98.81 120 TYR A N 1
ATOM 890 C CA . TYR A 1 120 ? 3.946 12.918 16.563 1.00 98.81 120 TYR A CA 1
ATOM 891 C C . TYR A 1 120 ? 2.696 12.948 15.681 1.00 98.81 120 TYR A C 1
ATOM 893 O O . TYR A 1 120 ? 2.562 13.854 14.861 1.00 98.81 120 TYR A O 1
ATOM 901 N N . PHE A 1 121 ? 1.773 11.997 15.855 1.00 98.88 121 PHE A N 1
ATOM 902 C CA . PHE A 1 121 ? 0.548 11.974 15.054 1.00 98.88 121 PHE A CA 1
ATOM 903 C C . PHE A 1 121 ? -0.379 13.147 15.368 1.00 98.88 121 PHE A C 1
ATOM 905 O O . PHE A 1 121 ? -0.965 13.691 14.438 1.00 98.88 121 PHE A O 1
ATOM 912 N N . ALA A 1 122 ? -0.439 13.606 16.621 1.00 98.75 122 ALA A N 1
ATOM 913 C CA . ALA A 1 122 ? -1.159 14.830 16.962 1.00 98.75 122 ALA A CA 1
ATOM 914 C C . ALA A 1 122 ? -0.609 16.050 16.198 1.00 98.75 122 ALA A C 1
ATOM 916 O O . ALA A 1 122 ? -1.374 16.755 15.543 1.00 98.75 122 ALA A O 1
ATOM 917 N N . GLY A 1 123 ? 0.716 16.244 16.188 1.00 98.81 123 GLY A N 1
ATOM 918 C CA . GLY A 1 123 ? 1.355 17.319 15.419 1.00 98.81 123 GLY A CA 1
ATOM 919 C C . GLY A 1 123 ? 1.230 17.145 13.900 1.00 98.81 123 GLY A C 1
ATOM 920 O O . GLY A 1 123 ? 1.095 18.124 13.166 1.00 98.81 123 GLY A O 1
ATOM 921 N N . ALA A 1 124 ? 1.224 15.902 13.407 1.00 98.81 124 ALA A N 1
ATOM 922 C CA . ALA A 1 124 ? 0.994 15.613 11.995 1.00 98.81 124 ALA A CA 1
ATOM 923 C C . ALA A 1 124 ? -0.427 16.015 11.572 1.00 98.81 124 ALA A C 1
ATOM 925 O O . ALA A 1 124 ? -0.582 16.676 10.546 1.00 98.81 124 ALA A O 1
ATOM 926 N N . VAL A 1 125 ? -1.441 15.669 12.376 1.00 98.75 125 VAL A N 1
ATOM 927 C CA . VAL A 1 125 ? -2.844 16.051 12.145 1.00 98.75 125 VAL A CA 1
ATOM 928 C C . VAL A 1 125 ? -3.021 17.565 12.226 1.00 98.75 125 VAL A C 1
ATOM 930 O O . VAL A 1 125 ? -3.639 18.134 11.332 1.00 98.75 125 VAL A O 1
ATOM 933 N N . GLU A 1 126 ? -2.426 18.237 13.216 1.00 98.62 126 GLU A N 1
ATOM 934 C CA . GLU A 1 126 ? -2.428 19.706 13.299 1.00 98.62 126 GLU A CA 1
ATOM 935 C C . GLU A 1 126 ? -1.852 20.338 12.020 1.00 98.62 126 GLU A C 1
ATOM 937 O O . GLU A 1 126 ? -2.416 21.278 11.457 1.00 98.62 126 GLU A O 1
ATOM 942 N N . ALA A 1 127 ? -0.743 19.791 11.516 1.00 98.62 127 ALA A N 1
ATOM 943 C CA . ALA A 1 127 ? -0.084 20.311 10.331 1.00 98.62 127 ALA A CA 1
ATOM 944 C C . ALA A 1 127 ? -0.894 20.098 9.048 1.00 98.62 127 ALA A C 1
ATOM 946 O O . ALA A 1 127 ? -1.003 21.025 8.242 1.00 98.62 127 ALA A O 1
ATOM 947 N N . VAL A 1 128 ? -1.422 18.892 8.817 1.00 98.44 128 VAL A N 1
ATOM 948 C CA . VAL A 1 128 ? -2.171 18.590 7.585 1.00 98.44 128 VAL A CA 1
ATOM 949 C C . VAL A 1 128 ? -3.599 19.116 7.633 1.00 98.44 128 VAL A C 1
ATOM 951 O O . VAL A 1 128 ? -4.110 19.489 6.583 1.00 98.44 128 VAL A O 1
ATOM 954 N N . GLY A 1 129 ? -4.200 19.219 8.819 1.00 98.31 129 GLY A N 1
ATOM 955 C CA . GLY A 1 129 ? -5.591 19.594 9.046 1.00 98.31 129 GLY A CA 1
ATOM 956 C C . GLY A 1 129 ? -6.445 18.470 9.610 1.00 98.31 129 GLY A C 1
ATOM 957 O O . GLY A 1 129 ? -6.452 17.366 9.069 1.00 98.31 129 GLY A O 1
ATOM 958 N N . GLU A 1 130 ? -7.248 18.780 10.629 1.00 97.38 130 GLU A N 1
ATOM 959 C CA . GLU A 1 130 ? -8.216 17.837 11.205 1.00 97.38 130 GLU A CA 1
ATOM 960 C C . GLU A 1 130 ? -9.284 17.382 10.199 1.00 97.38 130 GLU A C 1
ATOM 962 O O . GLU A 1 130 ? -9.819 16.283 10.326 1.00 97.38 130 GLU A O 1
ATOM 967 N N . ASP A 1 131 ? -9.554 18.195 9.174 1.00 97.50 131 ASP A N 1
ATOM 968 C CA . ASP A 1 131 ? -10.501 17.925 8.091 1.00 97.50 131 ASP A CA 1
ATOM 969 C C . ASP A 1 131 ? -9.988 16.919 7.047 1.00 97.50 131 ASP A C 1
ATOM 971 O O . ASP A 1 131 ? -10.779 16.413 6.253 1.00 97.50 131 ASP A O 1
ATOM 975 N N . VAL A 1 132 ? -8.684 16.616 7.033 1.00 98.62 132 VAL A N 1
ATOM 976 C CA . VAL A 1 132 ? -8.062 15.750 6.023 1.00 98.62 132 VAL A CA 1
ATOM 977 C C . VAL A 1 132 ? -8.203 14.277 6.422 1.00 98.62 132 VAL A C 1
ATOM 979 O O . VAL A 1 132 ? -7.594 13.860 7.410 1.00 98.62 132 VAL A O 1
ATOM 982 N N . PRO A 1 133 ? -8.932 13.442 5.653 1.00 98.81 133 PRO A N 1
ATOM 983 C CA . PRO A 1 133 ? -8.974 12.005 5.894 1.00 98.81 133 PRO A CA 1
ATOM 984 C C . PRO A 1 133 ? -7.585 11.392 5.739 1.00 98.81 133 PRO A C 1
ATOM 986 O O . PRO A 1 133 ? -6.885 11.664 4.758 1.00 98.81 133 PRO A O 1
ATOM 989 N N . TRP A 1 134 ? -7.185 10.534 6.673 1.00 98.88 134 TRP A N 1
ATOM 990 C CA . TRP A 1 134 ? -5.859 9.934 6.623 1.00 98.88 134 TRP A CA 1
ATOM 991 C C . TRP A 1 134 ? -5.800 8.472 7.058 1.00 98.88 134 TRP A C 1
ATOM 993 O O . TRP A 1 134 ? -6.702 7.939 7.709 1.00 98.88 134 TRP A O 1
ATOM 1003 N N . VAL A 1 135 ? -4.717 7.827 6.627 1.00 98.94 135 VAL A N 1
ATOM 1004 C CA . VAL A 1 135 ? -4.358 6.441 6.916 1.00 98.94 135 VAL A CA 1
ATOM 1005 C C . VAL A 1 135 ? -3.126 6.417 7.808 1.00 98.94 135 VAL A C 1
ATOM 1007 O O . VAL A 1 135 ? -2.087 6.984 7.451 1.00 98.94 135 VAL A O 1
ATOM 1010 N N . LEU A 1 136 ? -3.228 5.718 8.934 1.00 98.94 136 LEU A N 1
ATOM 1011 C CA . LEU A 1 136 ? -2.096 5.395 9.793 1.00 98.94 136 LEU A CA 1
ATOM 1012 C C . LEU A 1 136 ? -1.320 4.219 9.193 1.00 98.94 136 LEU A C 1
ATOM 1014 O O . LEU A 1 136 ? -1.886 3.140 9.034 1.00 98.94 136 LEU A O 1
ATOM 1018 N N . GLN A 1 137 ? -0.037 4.402 8.883 1.00 98.88 137 GLN A N 1
ATOM 1019 C CA . GLN A 1 137 ? 0.830 3.311 8.431 1.00 98.88 137 GLN A CA 1
ATOM 1020 C C . GLN A 1 137 ? 1.625 2.707 9.597 1.00 98.88 137 GLN A C 1
ATOM 1022 O O . GLN A 1 137 ? 2.448 3.387 10.211 1.00 98.88 137 GLN A O 1
ATOM 1027 N N . ASP A 1 138 ? 1.415 1.415 9.859 1.00 98.81 138 ASP A N 1
ATOM 1028 C CA . ASP A 1 138 ? 2.114 0.631 10.883 1.00 98.81 138 ASP A CA 1
ATOM 1029 C C . ASP A 1 138 ? 3.000 -0.427 10.219 1.00 98.81 138 ASP A C 1
ATOM 1031 O O . ASP A 1 138 ? 2.536 -1.529 9.938 1.00 98.81 138 ASP A O 1
ATOM 1035 N N . TYR A 1 139 ? 4.263 -0.076 9.935 1.00 98.25 139 TYR A N 1
ATOM 1036 C CA . TYR A 1 139 ? 5.217 -0.967 9.258 1.00 98.25 139 TYR A CA 1
ATOM 1037 C C . TYR A 1 139 ? 6.589 -1.045 9.956 1.00 98.25 139 TYR A C 1
ATOM 1039 O O . TYR A 1 139 ? 7.580 -0.491 9.460 1.00 98.25 139 TYR A O 1
ATOM 1047 N N . PRO A 1 140 ? 6.684 -1.738 11.107 1.00 98.00 140 PRO A N 1
ATOM 1048 C CA . PRO A 1 140 ? 7.895 -1.761 11.927 1.00 98.00 140 PRO A CA 1
ATOM 1049 C C . PRO A 1 140 ? 9.135 -2.309 11.210 1.00 98.00 140 PRO A C 1
ATOM 1051 O O . PRO A 1 140 ? 10.231 -1.806 11.446 1.00 98.00 140 PRO A O 1
ATOM 1054 N N . LEU A 1 141 ? 8.981 -3.272 10.288 1.00 96.06 141 LEU A N 1
ATOM 1055 C CA . LEU A 1 141 ? 10.102 -3.888 9.560 1.00 96.06 141 LEU A CA 1
ATOM 1056 C C . LEU A 1 141 ? 10.989 -2.855 8.846 1.00 96.06 141 LEU A C 1
ATOM 1058 O O . LEU A 1 141 ? 12.210 -2.992 8.841 1.00 96.06 141 LEU A O 1
ATOM 1062 N N . THR A 1 142 ? 10.391 -1.812 8.262 1.00 94.25 142 THR A N 1
ATOM 1063 C CA . THR A 1 142 ? 11.142 -0.746 7.576 1.00 94.25 142 THR A CA 1
ATOM 1064 C C . THR A 1 142 ? 11.203 0.555 8.363 1.00 94.25 142 THR A C 1
ATOM 1066 O O . THR A 1 142 ? 12.144 1.326 8.195 1.00 94.25 142 THR A O 1
ATOM 1069 N N . LEU A 1 143 ? 10.192 0.833 9.191 1.00 96.81 143 LEU A N 1
ATOM 1070 C CA . LEU A 1 143 ? 10.073 2.101 9.910 1.00 96.81 143 LEU A CA 1
ATOM 1071 C C . LEU A 1 143 ? 10.660 2.038 11.319 1.00 96.81 143 LEU A C 1
ATOM 1073 O O . LEU A 1 143 ? 10.809 3.080 11.941 1.00 96.81 143 LEU A O 1
ATOM 1077 N N . THR A 1 144 ? 11.008 0.860 11.843 1.00 97.75 144 THR A N 1
ATOM 1078 C CA . THR A 1 144 ? 11.551 0.589 13.196 1.00 97.75 144 THR A CA 1
ATOM 1079 C C . THR A 1 144 ? 10.648 0.947 14.383 1.00 97.75 144 THR A C 1
ATOM 1081 O O . THR A 1 144 ? 10.873 0.458 15.488 1.00 97.75 144 THR A O 1
ATOM 1084 N N . VAL A 1 145 ? 9.628 1.781 14.179 1.00 98.62 145 VAL A N 1
ATOM 1085 C CA . VAL A 1 145 ? 8.645 2.157 15.198 1.00 98.62 145 VAL A CA 1
ATOM 1086 C C . VAL A 1 145 ? 7.660 1.012 15.395 1.00 98.62 145 VAL A C 1
ATOM 1088 O O . VAL A 1 145 ? 7.024 0.577 14.440 1.00 98.62 145 VAL A O 1
ATOM 1091 N N . VAL A 1 146 ? 7.514 0.557 16.639 1.00 98.56 146 VAL A N 1
ATOM 1092 C CA . VAL A 1 146 ? 6.544 -0.470 17.036 1.00 98.56 146 VAL A CA 1
ATOM 1093 C C . VAL A 1 146 ? 5.373 0.211 17.731 1.00 98.56 146 VAL A C 1
ATOM 1095 O O . VAL A 1 146 ? 5.562 0.909 18.723 1.00 98.56 146 VAL A O 1
ATOM 1098 N N . MET A 1 147 ? 4.158 -0.003 17.229 1.00 98.75 147 MET A N 1
ATOM 1099 C CA . MET A 1 147 ? 2.933 0.533 17.828 1.00 98.75 147 MET A CA 1
ATOM 1100 C C . MET A 1 147 ? 2.097 -0.601 18.416 1.00 98.75 147 MET A C 1
ATOM 1102 O O . MET A 1 147 ? 1.684 -1.510 17.700 1.00 98.75 147 MET A O 1
ATOM 1106 N N . THR A 1 148 ? 1.831 -0.575 19.721 1.00 98.75 148 THR A N 1
ATOM 1107 C CA . THR A 1 148 ? 0.939 -1.565 20.349 1.00 98.75 148 THR A CA 1
ATOM 1108 C C . THR A 1 148 ? -0.520 -1.335 19.919 1.00 98.75 148 THR A C 1
ATOM 1110 O O . THR A 1 148 ? -0.868 -0.224 19.506 1.00 98.75 148 THR A O 1
ATOM 1113 N N . PRO A 1 149 ? -1.426 -2.327 20.065 1.00 98.75 149 PRO A N 1
ATOM 1114 C CA . PRO A 1 149 ? -2.858 -2.095 19.867 1.00 98.75 149 PRO A CA 1
ATOM 1115 C C . PRO A 1 149 ? -3.399 -0.919 20.697 1.00 98.75 149 PRO A C 1
ATOM 1117 O O . PRO A 1 149 ? -4.263 -0.193 20.220 1.00 98.75 149 PRO A O 1
ATOM 1120 N N . GLY A 1 150 ? -2.868 -0.697 21.908 1.00 98.75 150 GLY A N 1
ATOM 1121 C CA . GLY A 1 150 ? -3.251 0.428 22.766 1.00 98.75 150 GLY A CA 1
ATOM 1122 C C . GLY A 1 150 ? -2.824 1.787 22.205 1.00 98.75 150 GLY A C 1
ATOM 1123 O O . GLY A 1 150 ? -3.612 2.730 22.226 1.00 98.75 150 GLY A O 1
ATOM 1124 N N . VAL A 1 151 ? -1.617 1.882 21.636 1.00 98.88 151 VAL A N 1
ATOM 1125 C CA . VAL A 1 151 ? -1.143 3.100 20.953 1.00 98.88 151 VAL A CA 1
ATOM 1126 C C . VAL A 1 151 ? -1.995 3.395 19.720 1.00 98.88 151 VAL A C 1
ATOM 1128 O O . VAL A 1 151 ? -2.455 4.523 19.553 1.00 98.88 151 VAL A O 1
ATOM 1131 N N . ILE A 1 152 ? -2.269 2.381 18.893 1.00 98.94 152 ILE A N 1
ATOM 1132 C CA . ILE A 1 152 ? -3.133 2.526 17.711 1.00 98.94 152 ILE A CA 1
ATOM 1133 C C . ILE A 1 152 ? -4.542 2.956 18.128 1.00 98.94 152 ILE A C 1
ATOM 1135 O O . ILE A 1 152 ? -5.077 3.906 17.562 1.00 98.94 152 ILE A O 1
ATOM 1139 N N . ALA A 1 153 ? -5.124 2.316 19.146 1.00 98.81 153 ALA A N 1
ATOM 1140 C CA . ALA A 1 153 ? -6.434 2.682 19.677 1.00 98.81 153 ALA A CA 1
ATOM 1141 C C . ALA A 1 153 ? -6.464 4.142 20.153 1.00 98.81 153 ALA A C 1
ATOM 1143 O O . ALA A 1 153 ? -7.384 4.880 19.808 1.00 98.81 153 ALA A O 1
ATOM 1144 N N . LYS A 1 154 ? -5.427 4.591 20.872 1.00 98.81 154 LYS A N 1
ATOM 1145 C CA . LYS A 1 154 ? -5.296 5.984 21.323 1.00 98.81 154 LYS A CA 1
ATOM 1146 C C . LYS A 1 154 ? -5.226 6.962 20.146 1.00 98.81 154 LYS A C 1
ATOM 1148 O O . LYS A 1 154 ? -5.944 7.956 20.155 1.00 98.81 154 LYS A O 1
ATOM 1153 N N . ILE A 1 155 ? -4.432 6.670 19.112 1.00 98.88 155 ILE A N 1
ATOM 1154 C CA . ILE A 1 155 ? -4.346 7.500 17.894 1.00 98.88 155 ILE A CA 1
ATOM 1155 C C . ILE A 1 155 ? -5.702 7.566 17.177 1.00 98.88 155 ILE A C 1
ATOM 1157 O O . ILE A 1 155 ? -6.161 8.652 16.825 1.00 98.88 155 ILE A O 1
ATOM 1161 N N . MET A 1 156 ? -6.365 6.421 16.989 1.00 98.62 156 MET A N 1
ATOM 1162 C CA . MET A 1 156 ? -7.670 6.341 16.324 1.00 98.62 156 MET A CA 1
ATOM 1163 C C . MET A 1 156 ? -8.749 7.120 17.086 1.00 98.62 156 MET A C 1
ATOM 1165 O O . MET A 1 156 ? -9.538 7.837 16.470 1.00 98.62 156 MET A O 1
ATOM 1169 N N . THR A 1 157 ? -8.778 7.019 18.416 1.00 98.38 157 THR A N 1
ATOM 1170 C CA . THR A 1 157 ? -9.725 7.753 19.269 1.00 98.38 157 THR A CA 1
ATOM 1171 C C . THR A 1 157 ? -9.461 9.257 19.258 1.00 98.38 157 THR A C 1
ATOM 1173 O O . THR A 1 157 ? -10.407 10.032 19.147 1.00 98.38 157 THR A O 1
ATOM 1176 N N . ASN A 1 158 ? -8.194 9.677 19.316 1.00 98.44 158 ASN A N 1
ATOM 1177 C CA . ASN A 1 158 ? -7.827 11.095 19.332 1.00 98.44 158 ASN A CA 1
ATOM 1178 C C . ASN A 1 158 ? -8.119 11.810 18.004 1.00 98.44 158 ASN A C 1
ATOM 1180 O O . ASN A 1 158 ? -8.320 13.022 17.998 1.00 98.44 158 ASN A O 1
ATOM 1184 N N . HIS A 1 159 ? -8.129 11.083 16.883 1.00 98.31 159 HIS A N 1
ATOM 1185 C CA . HIS A 1 159 ? -8.245 11.671 15.550 1.00 98.31 159 HIS A CA 1
ATOM 1186 C C . HIS A 1 159 ? -9.323 10.959 14.734 1.00 98.31 159 HIS A C 1
ATOM 1188 O O . HIS A 1 159 ? -9.076 9.924 14.113 1.00 98.31 159 HIS A O 1
ATOM 1194 N N . THR A 1 160 ? -10.532 11.522 14.703 1.00 97.62 160 THR A N 1
ATOM 1195 C CA . THR A 1 160 ? -11.685 10.956 13.977 1.00 97.62 160 THR A CA 1
ATOM 1196 C C . THR A 1 160 ? -11.497 10.936 12.460 1.00 97.62 160 THR A C 1
ATOM 1198 O O . THR A 1 160 ? -12.094 10.095 11.795 1.00 97.62 160 THR A O 1
ATOM 1201 N N . SER A 1 161 ? -10.623 11.788 11.916 1.00 98.38 161 SER A N 1
ATOM 1202 C CA . SER A 1 161 ? -10.217 11.779 10.505 1.00 98.38 161 SER A CA 1
ATOM 1203 C C . SER A 1 161 ? -9.211 10.676 10.146 1.00 98.38 161 SER A C 1
ATOM 1205 O O . SER A 1 161 ? -8.936 10.471 8.965 1.00 98.38 161 SER A O 1
ATOM 1207 N N . CYS A 1 162 ? -8.699 9.912 11.122 1.00 98.81 162 CYS A N 1
ATOM 1208 C CA . CYS A 1 162 ? -7.910 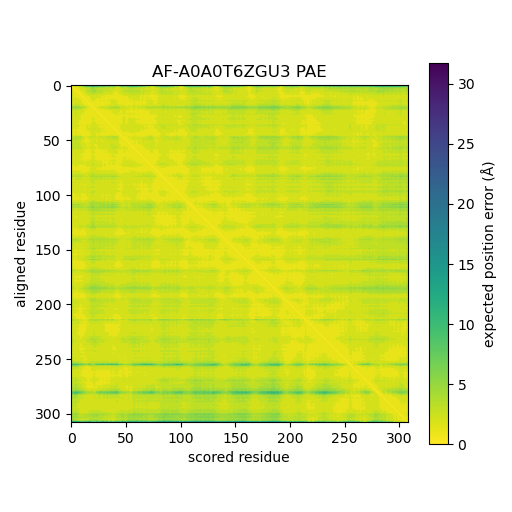8.706 10.862 1.00 98.81 162 CYS A CA 1
ATOM 1209 C C . CYS A 1 162 ? -8.842 7.538 10.511 1.00 98.81 162 CYS A C 1
ATOM 1211 O O . CYS A 1 162 ? -9.330 6.820 11.382 1.00 98.81 162 CYS A O 1
ATOM 1213 N N . LEU A 1 163 ? -9.186 7.362 9.241 1.00 98.88 163 LEU A N 1
ATOM 1214 C CA . LEU A 1 163 ? -10.272 6.444 8.866 1.00 98.88 163 LEU A CA 1
ATOM 1215 C C . LEU A 1 163 ? -9.801 5.000 8.665 1.00 98.88 163 LEU A C 1
ATOM 1217 O O . LEU A 1 163 ? -10.634 4.096 8.561 1.00 98.88 163 LEU A O 1
ATOM 1221 N N . MET A 1 164 ? -8.487 4.776 8.605 1.00 98.94 164 MET A N 1
ATOM 1222 C CA . MET A 1 164 ? -7.915 3.490 8.224 1.00 98.94 164 MET A CA 1
ATOM 1223 C C . MET A 1 164 ? -6.542 3.247 8.857 1.00 98.94 164 MET A C 1
ATOM 1225 O O . MET A 1 164 ? -5.714 4.151 8.961 1.00 98.94 164 MET A O 1
ATOM 1229 N N . LEU A 1 165 ? -6.290 1.994 9.222 1.00 98.94 165 LEU A N 1
ATOM 1230 C CA . LEU A 1 165 ? -4.974 1.449 9.523 1.00 98.94 165 LEU A CA 1
ATOM 1231 C C . LEU A 1 165 ? -4.470 0.686 8.296 1.00 98.94 165 LEU A C 1
ATOM 1233 O O . LEU A 1 165 ? -5.104 -0.279 7.867 1.00 98.94 165 LEU A O 1
ATOM 1237 N N . LYS A 1 166 ? -3.302 1.069 7.778 1.00 98.88 166 LYS A N 1
ATOM 1238 C CA . LYS A 1 166 ? -2.499 0.190 6.931 1.00 98.88 166 LYS A CA 1
ATOM 1239 C C . LYS A 1 166 ? -1.646 -0.693 7.842 1.00 98.88 166 LYS A C 1
ATOM 1241 O O . LYS A 1 166 ? -0.650 -0.228 8.397 1.00 98.88 166 LYS A O 1
ATOM 1246 N N . HIS A 1 167 ? -2.079 -1.936 8.029 1.00 98.88 167 HIS A N 1
ATOM 1247 C CA . HIS A 1 167 ? -1.444 -2.897 8.927 1.00 98.88 167 HIS A CA 1
ATOM 1248 C C . HIS A 1 167 ? -0.322 -3.646 8.208 1.00 98.88 167 HIS A C 1
ATOM 1250 O O . HIS A 1 167 ? -0.573 -4.338 7.227 1.00 98.88 167 HIS A O 1
ATOM 1256 N N . GLU A 1 168 ? 0.915 -3.517 8.679 1.00 98.69 168 GLU A N 1
ATOM 1257 C CA . GLU A 1 168 ? 2.082 -4.184 8.083 1.00 98.69 168 GLU A CA 1
ATOM 1258 C C . GLU A 1 168 ? 3.022 -4.766 9.154 1.00 98.69 168 GLU A C 1
ATOM 1260 O O . GLU A 1 168 ? 4.195 -5.026 8.881 1.00 98.69 168 GLU A O 1
ATOM 1265 N N . ASP A 1 169 ? 2.531 -4.946 10.383 1.00 98.50 169 ASP A N 1
ATOM 1266 C CA . ASP A 1 169 ? 3.321 -5.529 11.465 1.00 98.50 169 ASP A CA 1
ATOM 1267 C C . ASP A 1 169 ? 3.611 -7.014 11.224 1.00 98.50 169 ASP A C 1
ATOM 1269 O O . ASP A 1 169 ? 2.818 -7.748 10.632 1.00 98.50 169 ASP A O 1
ATOM 1273 N N . TRP A 1 170 ? 4.764 -7.46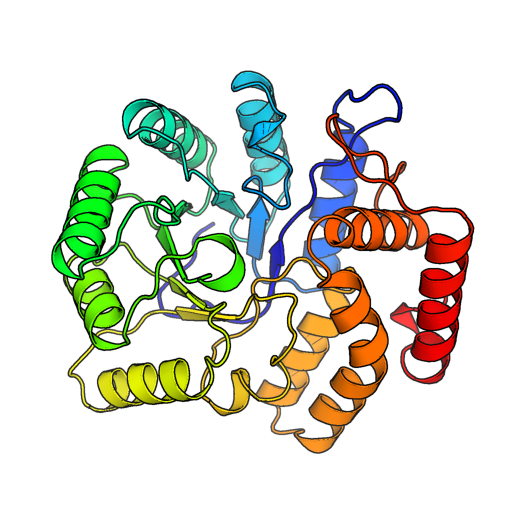9 11.703 1.00 96.94 170 TRP A N 1
ATOM 1274 C CA . TRP A 1 170 ? 5.213 -8.840 11.538 1.00 96.94 170 TRP A CA 1
ATOM 1275 C C . TRP A 1 170 ? 6.040 -9.294 12.750 1.00 96.94 170 TRP A C 1
ATOM 1277 O O . TRP A 1 170 ? 7.176 -8.840 12.910 1.00 96.94 170 TRP A O 1
ATOM 1287 N N . PRO A 1 171 ? 5.512 -10.212 13.586 1.00 98.00 171 PRO A N 1
ATOM 1288 C CA . PRO A 1 171 ? 4.182 -10.840 13.514 1.00 98.00 171 PRO A CA 1
ATOM 1289 C C . PRO A 1 171 ? 3.026 -9.883 13.886 1.00 98.00 171 PRO A C 1
ATOM 1291 O O . PRO A 1 171 ? 3.074 -9.237 14.926 1.00 98.00 171 PRO A O 1
ATOM 1294 N N . GLY A 1 172 ? 1.955 -9.842 13.074 1.00 98.50 172 GLY A N 1
ATOM 1295 C CA . GLY A 1 172 ? 0.854 -8.868 13.220 1.00 98.50 172 GLY A CA 1
ATOM 1296 C C . GLY A 1 172 ? -0.566 -9.426 13.431 1.00 98.50 172 GLY A C 1
ATOM 1297 O O . GLY A 1 172 ? -1.459 -8.687 13.843 1.00 98.50 172 GLY A O 1
ATOM 1298 N N . LEU A 1 173 ? -0.804 -10.728 13.235 1.00 98.81 173 LEU A N 1
ATOM 1299 C CA . LEU A 1 173 ? -2.161 -11.315 13.242 1.00 98.81 173 LEU A CA 1
ATOM 1300 C C . LEU A 1 173 ? -2.948 -11.076 14.550 1.00 98.81 173 LEU A C 1
ATOM 1302 O O . LEU A 1 173 ? -4.148 -10.775 14.536 1.00 98.81 173 LEU A O 1
ATOM 1306 N N . GLU A 1 174 ? -2.271 -11.171 15.696 1.00 98.75 174 GLU A N 1
ATOM 1307 C CA . GLU A 1 174 ? -2.889 -10.922 17.006 1.00 98.75 174 GLU A CA 1
ATOM 1308 C C . GLU A 1 174 ? -3.230 -9.442 17.220 1.00 98.75 174 GLU A C 1
ATOM 1310 O O . GLU A 1 174 ? -4.210 -9.124 17.896 1.00 98.75 174 GLU A O 1
ATOM 1315 N N . LYS A 1 175 ? -2.477 -8.521 16.601 1.00 98.88 175 LYS A N 1
ATOM 1316 C CA . LYS A 1 175 ? -2.773 -7.084 16.649 1.00 98.88 175 LYS A CA 1
ATOM 1317 C C . LYS A 1 175 ? -4.111 -6.792 15.970 1.00 98.88 175 LYS A C 1
ATOM 1319 O O . LYS A 1 175 ? -4.928 -6.093 16.566 1.00 98.88 175 LYS A O 1
ATOM 1324 N N . ILE A 1 176 ? -4.373 -7.378 14.796 1.00 98.88 176 ILE A N 1
ATOM 1325 C CA . ILE A 1 176 ? -5.675 -7.259 14.112 1.00 98.88 176 ILE A CA 1
ATOM 1326 C C . ILE A 1 176 ? -6.790 -7.781 15.025 1.00 98.88 176 ILE A C 1
ATOM 1328 O O . ILE A 1 176 ? -7.741 -7.057 15.323 1.00 98.88 176 ILE A O 1
ATOM 1332 N N . SER A 1 177 ? -6.625 -8.999 15.549 1.00 98.88 177 SER A N 1
ATOM 1333 C CA . SER A 1 177 ? -7.620 -9.653 16.412 1.00 98.88 177 SER A CA 1
ATOM 1334 C C . SER A 1 177 ? -7.940 -8.813 17.656 1.00 98.88 177 SER A C 1
ATOM 1336 O O . SER A 1 177 ? -9.106 -8.633 18.014 1.00 98.88 177 SER A O 1
ATOM 1338 N N . LYS A 1 178 ? -6.915 -8.234 18.297 1.00 98.88 178 LYS A N 1
ATOM 1339 C CA . LYS A 1 178 ? -7.076 -7.378 19.477 1.00 98.88 178 LYS A CA 1
ATOM 1340 C C . LYS A 1 178 ? -7.805 -6.075 19.149 1.00 98.88 178 LYS A C 1
ATOM 1342 O O . LYS A 1 178 ? -8.695 -5.694 19.904 1.00 98.88 178 LYS A O 1
ATOM 1347 N N . LEU A 1 179 ? -7.464 -5.412 18.042 1.00 98.88 179 LEU A N 1
ATOM 1348 C CA . LEU A 1 179 ? -8.142 -4.186 17.606 1.00 98.88 179 LEU A CA 1
ATOM 1349 C C . LEU A 1 179 ? -9.624 -4.448 17.292 1.00 98.88 179 LEU A C 1
ATOM 1351 O O . LEU A 1 179 ? -10.483 -3.689 17.738 1.00 98.88 179 LEU A O 1
ATOM 1355 N N . ARG A 1 180 ? -9.940 -5.561 16.614 1.00 98.75 180 ARG A N 1
ATOM 1356 C CA . ARG A 1 180 ? -11.332 -5.967 16.351 1.00 98.75 180 ARG A CA 1
ATOM 1357 C C . ARG A 1 180 ? -12.100 -6.311 17.621 1.00 98.75 180 ARG A C 1
ATOM 1359 O O . ARG A 1 180 ? -13.275 -5.968 17.729 1.00 98.75 180 ARG A O 1
ATOM 1366 N N . ALA A 1 181 ? -11.453 -6.939 18.602 1.00 98.75 181 ALA A N 1
ATOM 1367 C CA . ALA A 1 181 ? -12.075 -7.206 19.897 1.00 98.75 181 ALA A CA 1
ATOM 1368 C C . ALA A 1 181 ? -12.456 -5.910 20.635 1.00 98.75 181 ALA A C 1
ATOM 1370 O O . ALA A 1 181 ? -13.559 -5.832 21.171 1.00 98.75 181 ALA A O 1
ATOM 1371 N N . LEU A 1 182 ? -11.591 -4.886 20.608 1.00 98.69 182 LEU A N 1
ATOM 1372 C CA . LEU A 1 182 ? -11.889 -3.569 21.189 1.00 98.69 182 LEU A CA 1
ATOM 1373 C C . LEU A 1 182 ? -13.077 -2.892 20.485 1.00 98.69 182 LEU A C 1
ATOM 1375 O O . LEU A 1 182 ? -13.954 -2.349 21.152 1.00 98.69 182 LEU A O 1
ATOM 1379 N N . GLN A 1 183 ? -13.146 -2.976 19.150 1.00 98.50 183 GLN A N 1
ATOM 1380 C CA . GLN A 1 183 ? -14.282 -2.456 18.375 1.00 98.50 183 GLN A CA 1
ATOM 1381 C C . GLN A 1 183 ? -15.588 -3.173 18.723 1.00 98.50 183 GLN A C 1
ATOM 1383 O O . GLN A 1 183 ? -16.592 -2.532 19.025 1.00 98.50 183 GLN A O 1
ATOM 1388 N N . LYS A 1 184 ? -15.568 -4.510 18.777 1.00 98.31 184 LYS A N 1
ATOM 1389 C CA . LYS A 1 184 ? -16.738 -5.321 19.148 1.00 98.31 184 LYS A CA 1
ATOM 1390 C C . LYS A 1 184 ? -17.235 -5.031 20.570 1.00 98.31 184 LYS A C 1
ATOM 1392 O O . LYS A 1 184 ? -18.433 -5.132 20.819 1.00 98.31 184 LYS A O 1
ATOM 1397 N N . ALA A 1 185 ? -16.333 -4.689 21.488 1.00 98.31 185 ALA A N 1
ATOM 1398 C CA . ALA A 1 185 ? -16.666 -4.300 22.858 1.00 98.31 185 ALA A CA 1
ATOM 1399 C C . ALA A 1 185 ? -17.178 -2.849 22.982 1.00 98.31 185 ALA A C 1
ATOM 1401 O O . ALA A 1 185 ? -17.627 -2.459 24.056 1.00 98.31 185 ALA A O 1
ATOM 1402 N N . GLY A 1 186 ? -17.120 -2.045 21.911 1.00 97.62 186 GLY A N 1
ATOM 1403 C CA . GLY A 1 186 ? -17.469 -0.621 21.943 1.00 97.62 186 GLY A CA 1
ATOM 1404 C C . GLY A 1 186 ? -16.410 0.270 22.606 1.00 97.62 186 GLY A C 1
ATOM 1405 O O . GLY A 1 186 ? -16.671 1.442 22.861 1.00 97.62 186 GLY A O 1
ATOM 1406 N N . GLU A 1 187 ? -15.215 -0.263 22.877 1.00 98.12 187 GLU A N 1
ATOM 1407 C CA . GLU A 1 187 ? -14.095 0.456 23.507 1.00 98.12 187 GLU A CA 1
ATOM 1408 C C . GLU A 1 187 ? -13.258 1.251 22.494 1.00 98.12 187 GLU A C 1
ATOM 1410 O O . GLU A 1 187 ? -12.450 2.104 22.860 1.00 98.12 187 GLU A O 1
ATOM 1415 N N . LEU A 1 188 ? -13.434 0.960 21.206 1.00 98.56 188 LEU A N 1
ATOM 1416 C CA . LEU A 1 188 ? -12.720 1.588 20.108 1.00 98.56 188 LEU A CA 1
ATOM 1417 C C . LEU A 1 188 ? -13.685 1.811 18.948 1.00 98.56 188 LEU A C 1
ATOM 1419 O O . LEU A 1 188 ? -14.442 0.917 18.586 1.00 98.56 188 LEU A O 1
ATOM 1423 N N . ARG A 1 189 ? -13.662 3.004 18.352 1.00 98.12 189 ARG A N 1
ATOM 1424 C CA . ARG A 1 189 ? -14.512 3.303 17.195 1.00 98.12 189 ARG A CA 1
ATOM 1425 C C . ARG A 1 189 ? -14.139 2.456 15.975 1.00 98.12 189 ARG A C 1
ATOM 1427 O O . ARG A 1 189 ? -13.009 1.977 15.844 1.00 98.12 189 ARG A O 1
ATOM 1434 N N . ASP A 1 190 ? -15.061 2.378 15.026 1.00 98.12 190 ASP A N 1
ATOM 1435 C CA . ASP A 1 190 ? -14.801 1.746 13.737 1.00 98.12 190 ASP A CA 1
ATOM 1436 C C . ASP A 1 190 ? -13.720 2.496 12.946 1.00 98.12 190 ASP A C 1
ATOM 1438 O O . ASP A 1 190 ? -13.653 3.731 12.927 1.00 98.12 190 ASP A O 1
ATOM 1442 N N . PHE A 1 191 ? -12.882 1.719 12.270 1.00 98.81 191 PHE A N 1
ATOM 1443 C CA . PHE A 1 191 ? -11.935 2.134 11.239 1.00 98.81 191 PHE A CA 1
ATOM 1444 C C . PHE A 1 191 ? -11.624 0.929 10.350 1.00 98.81 191 PHE A C 1
ATOM 1446 O O . PHE A 1 191 ? -11.738 -0.225 10.782 1.00 98.81 191 PHE A O 1
ATOM 1453 N N . SER A 1 192 ? -11.215 1.220 9.117 1.00 98.88 192 SER A N 1
ATOM 1454 C CA . SER A 1 192 ? -10.842 0.202 8.141 1.00 98.88 192 SER A CA 1
ATOM 1455 C C . SER A 1 192 ? -9.449 -0.357 8.446 1.00 98.88 192 SER A C 1
ATOM 1457 O O . SER A 1 192 ? -8.553 0.397 8.826 1.00 98.88 192 SER A O 1
ATOM 1459 N N . VAL A 1 193 ? -9.235 -1.659 8.272 1.00 98.94 193 VAL A N 1
ATOM 1460 C CA . VAL A 1 193 ? -7.905 -2.285 8.377 1.00 98.94 193 VAL A CA 1
ATOM 1461 C C . VAL A 1 193 ? -7.544 -2.918 7.044 1.00 98.94 193 VAL A C 1
ATOM 1463 O O . VAL A 1 193 ? -8.102 -3.955 6.694 1.00 98.94 193 VAL A O 1
ATOM 1466 N N . LEU A 1 194 ? -6.599 -2.322 6.315 1.00 98.94 194 LEU A N 1
ATOM 1467 C CA . LEU A 1 194 ? -6.067 -2.898 5.079 1.00 98.94 194 LEU A CA 1
ATOM 1468 C C . LEU A 1 194 ? -4.631 -3.372 5.292 1.00 98.94 194 LEU A C 1
ATOM 1470 O O . LEU A 1 194 ? -3.779 -2.610 5.750 1.00 98.94 194 LEU A O 1
ATOM 1474 N N . CYS A 1 195 ? -4.354 -4.624 4.945 1.00 98.81 195 CYS A N 1
ATOM 1475 C CA . CYS A 1 195 ? -3.062 -5.243 5.216 1.00 98.81 195 CYS A CA 1
ATOM 1476 C C . CYS A 1 195 ? -2.045 -5.050 4.086 1.00 98.81 195 CYS A C 1
ATOM 1478 O O . CYS A 1 195 ? -2.373 -5.156 2.905 1.00 98.81 195 CYS A O 1
ATOM 1480 N N . GLY A 1 196 ? -0.802 -4.737 4.448 1.00 97.38 196 GLY A N 1
ATOM 1481 C CA . GLY A 1 196 ? 0.317 -4.520 3.531 1.00 97.38 196 GLY A CA 1
ATOM 1482 C C . GLY A 1 196 ? 1.394 -5.593 3.678 1.00 97.38 196 GLY A C 1
ATOM 1483 O O . GLY A 1 196 ? 1.130 -6.758 3.406 1.00 97.38 196 GLY A O 1
ATOM 1484 N N . ASN A 1 197 ? 2.629 -5.202 4.025 1.00 96.94 197 ASN A N 1
ATOM 1485 C CA . ASN A 1 197 ? 3.789 -6.104 4.189 1.00 96.94 197 ASN A CA 1
ATOM 1486 C C . ASN A 1 197 ? 3.981 -7.082 3.006 1.00 96.94 197 ASN A C 1
ATOM 1488 O O . ASN A 1 197 ? 4.178 -8.286 3.173 1.00 96.94 197 ASN A O 1
ATOM 1492 N N . GLY A 1 198 ? 3.820 -6.571 1.782 1.00 95.31 198 GLY A N 1
ATOM 1493 C CA . GLY A 1 198 ? 3.899 -7.365 0.550 1.00 95.31 198 GLY A CA 1
ATOM 1494 C C . GLY A 1 198 ? 2.728 -8.322 0.320 1.00 95.31 198 GLY A C 1
ATOM 1495 O O . GLY A 1 198 ? 2.625 -8.890 -0.760 1.00 95.31 198 GLY A O 1
ATOM 1496 N N . GLY A 1 199 ? 1.808 -8.445 1.273 1.00 97.44 199 GLY A N 1
ATOM 1497 C CA . GLY A 1 199 ? 0.745 -9.439 1.279 1.00 97.44 199 GLY A CA 1
ATOM 1498 C C . GLY A 1 199 ? 1.170 -10.784 1.867 1.00 97.44 199 GLY A C 1
ATOM 1499 O O . GLY A 1 199 ? 0.505 -11.775 1.615 1.00 97.44 199 GLY A O 1
ATOM 1500 N N . MET A 1 200 ? 2.272 -10.841 2.624 1.00 97.94 200 MET A N 1
ATOM 1501 C CA . MET A 1 200 ? 2.865 -12.091 3.129 1.00 97.94 200 MET A CA 1
ATOM 1502 C C . MET A 1 200 ? 1.951 -12.951 4.009 1.00 97.94 200 MET A C 1
ATOM 1504 O O . MET A 1 200 ? 2.241 -14.132 4.162 1.00 97.94 200 MET A O 1
ATOM 1508 N N . PHE A 1 201 ? 0.913 -12.363 4.608 1.00 98.62 201 PHE A N 1
ATOM 1509 C CA . PHE A 1 201 ? -0.000 -13.034 5.540 1.00 98.62 201 PHE A CA 1
ATOM 1510 C C . PHE A 1 201 ? -1.477 -12.835 5.156 1.00 98.62 201 PHE A C 1
ATOM 1512 O O . PHE A 1 201 ? -2.367 -12.998 5.992 1.00 98.62 201 PHE A O 1
ATOM 1519 N N . LEU A 1 202 ? -1.756 -12.468 3.896 1.00 98.44 202 LEU A N 1
ATOM 1520 C CA . LEU A 1 202 ? -3.123 -12.198 3.428 1.00 98.44 202 LEU A CA 1
ATOM 1521 C C . LEU A 1 202 ? -4.021 -13.441 3.394 1.00 98.44 202 LEU A C 1
ATOM 1523 O O . LEU A 1 202 ? -5.230 -13.303 3.233 1.00 98.44 202 LEU A O 1
ATOM 1527 N N . ASP A 1 203 ? -3.453 -14.630 3.556 1.00 98.31 203 ASP A N 1
ATOM 1528 C CA . ASP A 1 203 ? -4.158 -15.886 3.802 1.00 98.31 203 ASP A CA 1
ATOM 1529 C C . ASP A 1 203 ? -4.872 -15.917 5.164 1.00 98.31 203 ASP A C 1
ATOM 1531 O O . ASP A 1 203 ? -5.960 -16.474 5.290 1.00 98.31 203 ASP A O 1
ATOM 1535 N N . PHE A 1 204 ? -4.309 -15.274 6.190 1.00 98.81 204 PHE A N 1
ATOM 1536 C CA . PHE A 1 204 ? -4.893 -15.264 7.536 1.00 98.81 204 PHE A CA 1
ATOM 1537 C C . PHE A 1 204 ? -5.358 -13.889 8.011 1.00 98.81 204 PHE A C 1
ATOM 1539 O O . PHE A 1 204 ? -6.218 -13.807 8.888 1.00 98.81 204 PHE A O 1
ATOM 1546 N N . GLU A 1 205 ? -4.838 -12.793 7.462 1.00 98.81 205 GLU A N 1
ATOM 1547 C CA . GLU A 1 205 ? -5.219 -11.437 7.871 1.00 98.81 205 GLU A CA 1
ATOM 1548 C C . GLU A 1 205 ? -6.735 -11.157 7.737 1.00 98.81 205 GLU A C 1
ATOM 1550 O O . GLU A 1 205 ? -7.321 -10.652 8.704 1.00 98.81 205 GLU A O 1
ATOM 1555 N N . PRO A 1 206 ? -7.424 -11.534 6.636 1.00 98.56 206 PRO A N 1
ATOM 1556 C CA . PRO A 1 206 ? -8.882 -11.433 6.544 1.00 98.56 206 PRO A CA 1
ATOM 1557 C C . PRO A 1 206 ? -9.611 -12.311 7.568 1.00 98.56 206 PRO A C 1
ATOM 1559 O O . PRO A 1 206 ? -10.609 -11.878 8.141 1.00 98.56 206 PRO A O 1
ATOM 1562 N N . GLU A 1 207 ? -9.091 -13.505 7.881 1.00 98.56 207 GLU A N 1
ATOM 1563 C CA . GLU A 1 207 ? -9.662 -14.389 8.912 1.00 98.56 207 GLU A CA 1
ATOM 1564 C C . GLU A 1 207 ? -9.568 -13.778 10.320 1.00 98.56 207 GLU A C 1
ATOM 1566 O O . GLU A 1 207 ? -10.413 -14.040 11.177 1.00 98.56 207 GLU A O 1
ATOM 1571 N N . ARG A 1 208 ? -8.568 -12.917 10.563 1.00 98.75 208 ARG A N 1
ATOM 1572 C CA . ARG A 1 208 ? -8.455 -12.112 11.793 1.00 98.75 208 ARG A CA 1
ATOM 1573 C C . ARG A 1 208 ? -9.340 -10.862 11.787 1.00 98.75 208 ARG A C 1
ATOM 1575 O O . ARG A 1 208 ? -9.433 -10.179 12.808 1.00 98.75 208 ARG A O 1
ATOM 1582 N N . GLY A 1 209 ? -9.993 -10.568 10.665 1.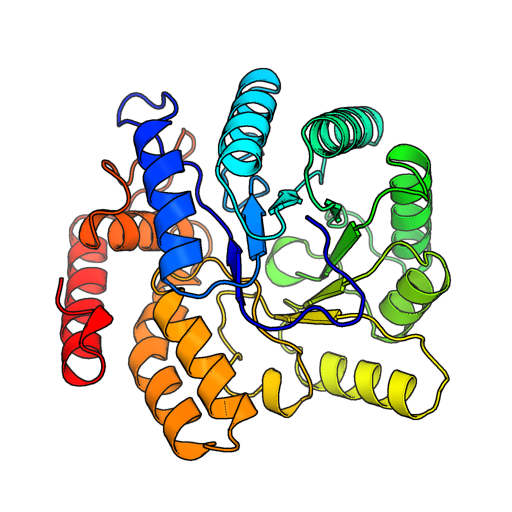00 98.56 209 GLY A N 1
ATOM 1583 C CA . GLY A 1 209 ? -10.916 -9.453 10.497 1.00 98.56 209 GLY A CA 1
ATOM 1584 C C . GLY A 1 209 ? -10.334 -8.241 9.772 1.00 98.56 209 GLY A C 1
ATOM 1585 O O . GLY A 1 209 ? -10.883 -7.153 9.932 1.00 98.56 209 GLY A O 1
ATOM 1586 N N . ALA A 1 210 ? -9.242 -8.361 9.011 1.00 98.75 210 ALA A N 1
ATOM 1587 C CA . ALA A 1 210 ? -8.854 -7.300 8.077 1.00 98.75 210 ALA A CA 1
ATOM 1588 C C . ALA A 1 210 ? -9.959 -7.066 7.025 1.00 98.75 210 ALA A C 1
ATOM 1590 O O . ALA A 1 210 ? -10.614 -8.004 6.580 1.00 98.75 210 ALA A O 1
ATOM 1591 N N . ASP A 1 211 ? -10.164 -5.812 6.620 1.00 98.81 211 ASP A N 1
ATOM 1592 C CA . ASP A 1 211 ? -11.155 -5.426 5.601 1.00 98.81 211 ASP A CA 1
ATOM 1593 C C . ASP A 1 211 ? -10.641 -5.613 4.168 1.00 98.81 211 ASP A C 1
ATOM 1595 O O . ASP A 1 211 ? -11.398 -5.489 3.199 1.00 98.81 211 ASP A O 1
ATOM 1599 N N . GLY A 1 212 ? -9.345 -5.870 4.015 1.00 98.69 212 GLY A N 1
ATOM 1600 C CA . GLY A 1 212 ? -8.742 -6.121 2.723 1.00 98.69 212 GLY A CA 1
ATOM 1601 C C . GLY A 1 212 ? -7.238 -5.903 2.705 1.00 98.69 212 GLY A C 1
ATOM 1602 O O . GLY A 1 212 ? -6.560 -6.061 3.720 1.00 98.69 212 GLY A O 1
ATOM 1603 N N . ALA A 1 213 ? -6.719 -5.511 1.544 1.00 98.75 213 ALA A N 1
ATOM 1604 C CA . ALA A 1 213 ? -5.291 -5.391 1.293 1.00 98.75 213 ALA A CA 1
ATOM 1605 C C . ALA A 1 213 ? -4.918 -3.995 0.784 1.00 98.75 213 ALA A C 1
ATOM 1607 O O . ALA A 1 213 ? -5.611 -3.408 -0.042 1.00 98.75 213 ALA A O 1
ATOM 1608 N N . MET A 1 214 ? -3.774 -3.487 1.230 1.00 98.81 214 MET A N 1
ATOM 1609 C CA . MET A 1 214 ? -3.097 -2.320 0.680 1.00 98.81 214 MET A CA 1
ATOM 1610 C C . MET A 1 214 ? -1.624 -2.660 0.418 1.00 98.81 214 MET A C 1
ATOM 1612 O O . MET A 1 214 ? -0.715 -2.286 1.162 1.00 98.81 214 MET A O 1
ATOM 1616 N N . THR A 1 215 ? -1.385 -3.397 -0.664 1.00 93.62 215 THR A N 1
ATOM 1617 C CA . THR A 1 215 ? -0.059 -3.851 -1.105 1.00 93.62 215 THR A CA 1
ATOM 1618 C C . THR A 1 215 ? 0.134 -3.523 -2.584 1.00 93.62 215 THR A C 1
ATOM 1620 O O . THR A 1 215 ? -0.817 -3.238 -3.310 1.00 93.62 215 THR A O 1
ATOM 1623 N N . GLY A 1 216 ? 1.381 -3.513 -3.048 1.00 95.69 216 GLY A N 1
ATOM 1624 C CA . GLY A 1 216 ? 1.682 -3.231 -4.450 1.00 95.69 216 GLY A CA 1
ATOM 1625 C C . GLY A 1 216 ? 1.853 -4.472 -5.325 1.00 95.69 216 GLY A C 1
ATOM 1626 O O . GLY A 1 216 ? 2.354 -4.308 -6.428 1.00 95.69 216 GLY A O 1
ATOM 1627 N N . TYR A 1 217 ? 1.627 -5.684 -4.807 1.00 98.38 217 TYR A N 1
ATOM 1628 C CA . TYR A 1 217 ? 1.964 -6.934 -5.507 1.00 98.38 217 TYR A CA 1
ATOM 1629 C C . TYR A 1 217 ? 1.555 -6.907 -6.987 1.00 98.38 217 TYR A C 1
ATOM 1631 O O . TYR A 1 217 ? 0.468 -6.430 -7.313 1.00 98.38 217 TYR A O 1
ATOM 1639 N N . GLY A 1 218 ? 2.409 -7.422 -7.881 1.00 97.06 218 GLY A N 1
ATOM 1640 C CA . GLY A 1 218 ? 2.228 -7.327 -9.342 1.00 97.06 218 GLY A CA 1
ATOM 1641 C C . GLY A 1 218 ? 0.952 -7.967 -9.928 1.00 97.06 218 GLY A C 1
ATOM 1642 O O . GLY A 1 218 ? 0.717 -7.871 -11.136 1.00 97.06 218 GLY A O 1
ATOM 1643 N N . PHE A 1 219 ? 0.118 -8.597 -9.096 1.00 98.56 219 PHE A N 1
ATOM 1644 C CA . PHE A 1 219 ? -1.186 -9.160 -9.457 1.00 98.56 219 PHE A CA 1
ATOM 1645 C C . PHE A 1 219 ? -2.320 -8.597 -8.581 1.00 98.56 219 PHE A C 1
ATOM 1647 O O . PHE A 1 219 ? -2.869 -9.314 -7.742 1.00 98.56 219 PHE A O 1
ATOM 1654 N N . PRO A 1 220 ? -2.687 -7.313 -8.744 1.00 98.31 220 PRO A N 1
ATOM 1655 C CA . PRO A 1 220 ? -3.795 -6.704 -8.000 1.00 98.31 220 PRO A CA 1
ATOM 1656 C C . PRO A 1 220 ? -5.154 -7.364 -8.293 1.00 98.31 220 PRO A C 1
ATOM 1658 O O . PRO A 1 220 ? -6.023 -7.427 -7.426 1.00 98.31 220 PRO A O 1
ATOM 1661 N N . ASP A 1 221 ? -5.321 -7.904 -9.496 1.00 98.44 221 ASP A N 1
ATOM 1662 C CA . ASP A 1 221 ? -6.457 -8.719 -9.922 1.00 98.44 221 ASP A CA 1
ATOM 1663 C C . ASP A 1 221 ? -6.528 -10.052 -9.168 1.00 98.44 221 ASP A C 1
ATOM 1665 O O . ASP A 1 221 ? -7.615 -10.485 -8.784 1.00 98.44 221 ASP A O 1
ATOM 1669 N N . MET A 1 222 ? -5.380 -10.684 -8.894 1.00 98.44 222 MET A N 1
ATOM 1670 C CA . MET A 1 222 ? -5.319 -11.835 -7.984 1.00 98.44 222 MET A CA 1
ATOM 1671 C C . MET A 1 222 ? -5.739 -11.457 -6.573 1.00 98.44 222 MET A C 1
ATOM 1673 O O . MET A 1 222 ? -6.608 -12.116 -6.011 1.00 98.44 222 MET A O 1
ATOM 1677 N N . LEU A 1 223 ? -5.199 -10.371 -6.025 1.00 98.62 223 LEU A N 1
ATOM 1678 C CA . LEU A 1 223 ? -5.558 -9.939 -4.675 1.00 98.62 223 LEU A CA 1
ATOM 1679 C C . LEU A 1 223 ? -7.051 -9.632 -4.542 1.00 98.62 223 LEU A C 1
ATOM 1681 O O . LEU A 1 223 ? -7.658 -9.938 -3.519 1.00 98.62 223 LEU A O 1
ATOM 1685 N N . THR A 1 224 ? -7.652 -9.047 -5.576 1.00 98.69 224 THR A N 1
ATOM 1686 C CA . THR A 1 224 ? -9.088 -8.755 -5.584 1.00 98.69 224 THR A CA 1
ATOM 1687 C C . THR A 1 224 ? -9.906 -10.044 -5.556 1.00 98.69 224 THR A C 1
ATOM 1689 O O . THR A 1 224 ? -10.866 -10.148 -4.791 1.00 98.69 224 THR A O 1
ATOM 1692 N N . GLU A 1 225 ? -9.489 -11.059 -6.316 1.00 98.69 225 GLU A N 1
ATOM 1693 C CA . GLU A 1 225 ? -10.101 -12.388 -6.268 1.00 98.69 225 GLU A CA 1
ATOM 1694 C C . GLU A 1 225 ? -9.919 -13.062 -4.904 1.00 98.69 225 GLU A C 1
ATOM 1696 O O . GLU A 1 225 ? -10.878 -13.605 -4.361 1.00 98.69 225 GLU A O 1
ATOM 1701 N N . LEU A 1 226 ? -8.731 -12.964 -4.302 1.00 98.69 226 LEU A N 1
ATOM 1702 C CA . LEU A 1 226 ? -8.464 -13.488 -2.963 1.00 98.69 226 LEU A CA 1
ATOM 1703 C C . LEU A 1 226 ? -9.430 -12.886 -1.930 1.00 98.69 226 LEU A C 1
ATOM 1705 O O . LEU A 1 226 ? -10.082 -13.615 -1.182 1.00 98.69 226 LEU A O 1
ATOM 1709 N N . MET A 1 227 ? -9.596 -11.558 -1.933 1.00 98.62 227 MET A N 1
ATOM 1710 C CA . MET A 1 227 ? -10.542 -10.881 -1.036 1.00 98.62 227 MET A CA 1
ATOM 1711 C C . MET A 1 227 ? -11.993 -11.304 -1.302 1.00 98.62 227 MET A C 1
ATOM 1713 O O . MET A 1 227 ? -12.778 -11.450 -0.363 1.00 98.62 227 MET A O 1
ATOM 1717 N N . ARG A 1 228 ? -12.358 -11.551 -2.567 1.00 98.62 228 ARG A N 1
ATOM 1718 C CA . ARG A 1 228 ? -13.685 -12.059 -2.941 1.00 98.62 228 ARG A CA 1
ATOM 1719 C C . ARG A 1 228 ? -13.928 -13.474 -2.409 1.00 98.62 228 ARG A C 1
ATOM 1721 O O . ARG A 1 228 ? -15.030 -13.750 -1.936 1.00 98.62 228 ARG A O 1
ATOM 1728 N N . LEU A 1 229 ? -12.932 -14.360 -2.469 1.00 98.81 229 LEU A N 1
ATOM 1729 C CA . LEU A 1 229 ? -13.028 -15.731 -1.953 1.00 98.81 229 LEU A CA 1
ATOM 1730 C C . LEU A 1 229 ? -13.218 -15.744 -0.432 1.00 98.81 229 LEU A C 1
ATOM 1732 O O . LEU A 1 229 ? -14.124 -16.427 0.054 1.00 98.81 229 LEU A O 1
ATOM 1736 N N . PHE A 1 230 ? -12.469 -14.917 0.306 1.00 98.50 230 PHE A N 1
ATOM 1737 C CA . PHE A 1 230 ? -12.686 -14.738 1.746 1.00 98.50 230 PHE A CA 1
ATOM 1738 C C . PHE A 1 230 ? -14.082 -14.199 2.061 1.00 98.50 230 PHE A C 1
ATOM 1740 O O . PHE A 1 230 ? -14.778 -14.761 2.907 1.00 98.50 230 PHE A O 1
ATOM 1747 N N . ALA A 1 231 ? -14.538 -13.167 1.344 1.00 97.75 231 ALA A N 1
ATOM 1748 C CA . ALA A 1 231 ? -15.883 -12.618 1.525 1.00 97.75 231 ALA A CA 1
ATOM 1749 C C . ALA A 1 231 ? -16.995 -13.644 1.229 1.00 97.75 231 ALA A C 1
ATOM 1751 O O . ALA A 1 231 ? -18.073 -13.575 1.817 1.00 97.75 231 ALA A O 1
ATOM 1752 N N . ALA A 1 232 ? -16.734 -14.608 0.341 1.00 98.44 232 ALA A N 1
ATOM 1753 C CA . ALA A 1 232 ? -17.646 -15.699 0.006 1.00 98.44 232 ALA A CA 1
ATOM 1754 C C . ALA A 1 232 ? -17.535 -16.922 0.941 1.00 98.44 232 ALA A C 1
ATOM 1756 O O . ALA A 1 232 ? -18.231 -17.911 0.716 1.00 98.44 232 ALA A O 1
ATOM 1757 N N . GLY A 1 233 ? -16.662 -16.895 1.956 1.00 98.12 233 GLY A N 1
ATOM 1758 C CA . GLY A 1 233 ? -16.434 -18.025 2.865 1.00 98.12 233 GLY A CA 1
ATOM 1759 C C . GLY A 1 233 ? -15.726 -19.223 2.220 1.00 98.12 233 GLY A C 1
ATOM 1760 O O . GLY A 1 233 ? -15.730 -20.317 2.783 1.00 98.12 233 GLY A O 1
ATOM 1761 N N . LYS A 1 234 ? -15.113 -19.040 1.045 1.00 98.69 234 LYS A N 1
ATOM 1762 C CA . LYS A 1 234 ? -14.416 -20.086 0.284 1.00 98.69 234 LYS A CA 1
ATOM 1763 C C . LYS A 1 234 ? -12.970 -20.215 0.755 1.00 98.69 234 LYS A C 1
ATOM 1765 O O . LYS A 1 234 ? -12.041 -19.863 0.034 1.00 98.69 234 LYS A O 1
ATOM 1770 N N . ARG A 1 235 ? -12.802 -20.668 1.998 1.00 98.50 235 ARG A N 1
ATOM 1771 C CA . ARG A 1 235 ? -11.507 -20.683 2.687 1.00 98.50 235 ARG A CA 1
ATOM 1772 C C . ARG A 1 235 ? -10.439 -21.464 1.922 1.00 98.50 235 ARG A C 1
ATOM 1774 O O . ARG A 1 235 ? -9.405 -20.891 1.613 1.00 98.50 235 ARG A O 1
ATOM 1781 N N . ASP A 1 236 ? -10.713 -22.717 1.568 1.00 98.81 236 ASP A N 1
ATOM 1782 C CA . ASP A 1 236 ? -9.721 -23.567 0.896 1.00 98.81 236 ASP A CA 1
ATOM 1783 C C . ASP A 1 236 ? -9.329 -22.993 -0.477 1.00 98.81 236 ASP A C 1
ATOM 1785 O O . ASP A 1 236 ? -8.148 -22.870 -0.768 1.00 98.81 236 ASP A O 1
ATOM 1789 N N . GLU A 1 237 ? -10.295 -22.513 -1.273 1.00 98.75 237 GLU A N 1
ATOM 1790 C CA . GLU A 1 237 ? -10.010 -21.858 -2.564 1.00 98.75 237 GLU A CA 1
ATOM 1791 C C . GLU A 1 237 ? -9.158 -20.584 -2.396 1.00 98.75 237 GLU A C 1
ATOM 1793 O O . GLU A 1 237 ? -8.308 -20.291 -3.238 1.00 98.75 237 GLU A O 1
ATOM 1798 N N . ALA A 1 238 ? -9.387 -19.809 -1.328 1.00 98.75 238 ALA A N 1
ATOM 1799 C CA . ALA A 1 238 ? -8.598 -18.615 -1.028 1.00 98.75 238 ALA A CA 1
ATOM 1800 C C . ALA A 1 238 ? -7.145 -18.979 -0.686 1.00 98.75 238 ALA A C 1
ATOM 1802 O O . ALA A 1 238 ? -6.220 -18.365 -1.219 1.00 98.75 238 ALA A O 1
ATOM 180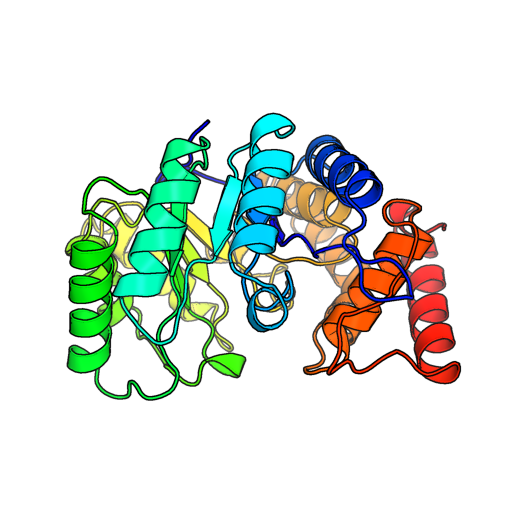3 N N . HIS A 1 239 ? -6.950 -19.995 0.158 1.00 98.88 239 HIS A N 1
ATOM 1804 C CA . HIS A 1 239 ? -5.623 -20.489 0.535 1.00 98.88 239 HIS A CA 1
ATOM 1805 C C . HIS A 1 239 ? -4.898 -21.137 -0.649 1.00 98.88 239 HIS A C 1
ATOM 1807 O O . HIS A 1 239 ? -3.742 -20.808 -0.884 1.00 98.88 239 HIS A O 1
ATOM 1813 N N . ASP A 1 240 ? -5.577 -21.935 -1.476 1.00 98.81 240 ASP A N 1
ATOM 1814 C CA . ASP A 1 240 ? -4.996 -22.516 -2.696 1.00 98.81 240 ASP A CA 1
ATOM 1815 C C . ASP A 1 240 ? -4.497 -21.430 -3.667 1.00 98.81 240 ASP A C 1
ATOM 1817 O O . ASP A 1 240 ? -3.401 -21.531 -4.233 1.00 98.81 240 ASP A O 1
ATOM 1821 N N . LEU A 1 241 ? -5.287 -20.363 -3.858 1.00 98.75 241 LEU A N 1
ATOM 1822 C CA . LEU A 1 241 ? -4.894 -19.229 -4.696 1.00 98.75 241 LEU A CA 1
ATOM 1823 C C . LEU A 1 241 ? -3.694 -18.481 -4.103 1.00 98.75 241 LEU A C 1
ATOM 1825 O O . LEU A 1 241 ? -2.759 -18.127 -4.827 1.00 98.75 241 LEU A O 1
ATOM 1829 N N . PHE A 1 242 ? -3.722 -18.232 -2.795 1.00 98.81 242 PHE A N 1
ATOM 1830 C CA . PHE A 1 242 ? -2.629 -17.577 -2.092 1.00 98.81 242 PHE A CA 1
ATOM 1831 C C . PHE A 1 242 ? -1.331 -18.387 -2.191 1.00 98.81 242 PHE A C 1
ATOM 1833 O O . PHE A 1 242 ? -0.305 -17.850 -2.615 1.00 98.81 242 PHE A O 1
ATOM 1840 N N . ASP A 1 243 ? -1.383 -19.685 -1.898 1.00 98.81 243 ASP A N 1
ATOM 1841 C CA . ASP A 1 243 ? -0.240 -20.599 -1.905 1.00 98.81 243 ASP A CA 1
ATOM 1842 C C . ASP A 1 243 ? 0.394 -20.722 -3.291 1.00 98.81 243 ASP A C 1
ATOM 1844 O O . ASP A 1 243 ? 1.623 -20.769 -3.421 1.00 98.81 243 ASP A O 1
ATOM 1848 N N . ALA A 1 244 ? -0.420 -20.696 -4.352 1.00 98.69 244 ALA A N 1
ATOM 1849 C CA . ALA A 1 244 ? 0.081 -20.662 -5.722 1.00 98.69 244 ALA A CA 1
ATOM 1850 C C . ALA A 1 244 ? 0.961 -19.426 -5.988 1.00 98.69 244 ALA A C 1
ATOM 1852 O O . ALA A 1 244 ? 1.956 -19.517 -6.714 1.00 98.69 244 ALA A O 1
ATOM 1853 N N . HIS A 1 245 ? 0.626 -18.283 -5.383 1.00 98.81 245 HIS A N 1
ATOM 1854 C CA . HIS A 1 245 ? 1.327 -17.010 -5.552 1.00 98.81 245 HIS A CA 1
ATOM 1855 C C . HIS A 1 245 ? 2.404 -16.733 -4.498 1.00 98.81 245 HIS A C 1
ATOM 1857 O O . HIS A 1 245 ? 3.315 -15.940 -4.766 1.00 98.81 245 HIS A O 1
ATOM 1863 N N . LEU A 1 246 ? 2.356 -17.390 -3.337 1.00 98.75 246 LEU A N 1
ATOM 1864 C CA . LEU A 1 246 ? 3.263 -17.166 -2.212 1.00 98.75 246 LEU A CA 1
ATOM 1865 C C . LEU A 1 246 ? 4.753 -17.201 -2.608 1.00 98.75 246 LEU A C 1
ATOM 1867 O O . LEU A 1 246 ? 5.494 -16.306 -2.187 1.00 98.75 246 LEU A O 1
ATOM 1871 N N . PRO A 1 247 ? 5.233 -18.127 -3.470 1.00 98.75 247 PRO A N 1
ATOM 1872 C CA . PRO A 1 247 ? 6.622 -18.120 -3.925 1.00 98.75 247 PRO A CA 1
ATOM 1873 C C . PRO A 1 247 ? 7.055 -16.827 -4.622 1.00 98.75 247 PRO A C 1
ATOM 1875 O O . PRO A 1 247 ? 8.222 -16.454 -4.495 1.00 98.75 247 PRO A O 1
ATOM 1878 N N . LEU A 1 248 ? 6.148 -16.156 -5.341 1.00 98.69 248 LEU A N 1
ATOM 1879 C CA . LEU A 1 248 ? 6.408 -14.872 -5.991 1.00 98.69 248 LEU A CA 1
ATOM 1880 C C . LEU A 1 248 ? 6.183 -13.698 -5.030 1.00 98.69 248 LEU A C 1
ATOM 1882 O O . LEU A 1 248 ? 6.997 -12.780 -5.033 1.00 98.69 248 LEU A O 1
ATOM 1886 N N . ILE A 1 249 ? 5.156 -13.748 -4.172 1.00 98.62 249 ILE A N 1
ATOM 1887 C CA . ILE A 1 249 ? 4.921 -12.746 -3.112 1.00 98.62 249 ILE A CA 1
ATOM 1888 C C . ILE A 1 249 ? 6.174 -12.600 -2.242 1.00 98.62 249 ILE A C 1
ATOM 1890 O O . ILE A 1 249 ? 6.712 -11.503 -2.103 1.00 98.62 249 ILE A O 1
ATOM 1894 N N . ARG A 1 250 ? 6.718 -13.711 -1.731 1.00 98.25 250 ARG A N 1
ATOM 1895 C CA . ARG A 1 250 ? 7.921 -13.685 -0.883 1.00 98.25 250 ARG A CA 1
ATOM 1896 C C . ARG A 1 250 ? 9.178 -13.229 -1.625 1.00 98.25 250 ARG A C 1
ATOM 1898 O O . ARG A 1 250 ? 10.074 -12.674 -1.000 1.00 98.25 250 ARG A O 1
ATOM 1905 N N . TYR A 1 251 ? 9.280 -13.498 -2.931 1.00 98.62 251 TYR A N 1
ATOM 1906 C CA . TYR A 1 251 ? 10.416 -13.050 -3.749 1.00 98.62 251 TYR A CA 1
ATOM 1907 C C . TYR A 1 251 ? 10.336 -11.531 -3.972 1.00 98.62 251 TYR A C 1
ATOM 1909 O O . TYR A 1 251 ? 11.328 -10.814 -3.871 1.00 98.62 251 TYR A O 1
ATOM 1917 N N . GLU A 1 252 ? 9.129 -11.010 -4.200 1.00 98.31 252 GLU A N 1
ATOM 1918 C CA . GLU A 1 252 ? 8.880 -9.573 -4.298 1.00 98.31 252 GLU A CA 1
ATOM 1919 C C . GLU A 1 252 ? 9.038 -8.847 -2.947 1.00 98.31 252 GLU A C 1
ATOM 1921 O O . GLU A 1 252 ? 9.402 -7.676 -2.930 1.00 98.31 252 GLU A O 1
ATOM 1926 N N . GLN A 1 253 ? 8.835 -9.515 -1.807 1.00 96.12 253 GLN A N 1
ATOM 1927 C CA . GLN A 1 253 ? 8.929 -8.900 -0.472 1.00 96.12 253 GLN A CA 1
ATOM 1928 C C . GLN A 1 253 ? 10.371 -8.759 0.070 1.00 96.12 253 GLN A C 1
ATOM 1930 O O . GLN A 1 253 ? 10.601 -8.513 1.254 1.00 96.12 253 GLN A O 1
ATOM 1935 N N . GLN A 1 254 ? 11.383 -8.877 -0.788 1.00 96.00 254 GLN A N 1
ATOM 1936 C CA . GLN A 1 254 ? 12.781 -8.669 -0.410 1.00 96.00 254 GLN A CA 1
ATOM 1937 C C . GLN A 1 254 ? 13.134 -7.171 -0.383 1.00 96.00 254 GLN A C 1
ATOM 1939 O O . GLN A 1 254 ? 12.978 -6.461 -1.380 1.00 96.00 254 GLN A O 1
ATOM 1944 N N . LEU A 1 255 ? 13.662 -6.682 0.747 1.00 89.25 255 LEU A N 1
ATOM 1945 C CA . LEU A 1 255 ? 14.112 -5.291 0.878 1.00 89.25 255 LEU A CA 1
ATOM 1946 C C . LEU A 1 255 ? 15.172 -4.950 -0.185 1.00 89.25 255 LEU A C 1
ATOM 1948 O O . LEU A 1 255 ? 16.065 -5.744 -0.481 1.00 89.25 255 LEU A O 1
ATOM 1952 N N . GLY A 1 256 ? 15.060 -3.758 -0.772 1.00 86.56 256 GLY A N 1
ATOM 1953 C CA . GLY A 1 256 ? 15.898 -3.317 -1.890 1.00 86.56 256 GLY A CA 1
ATOM 1954 C C . GLY A 1 256 ? 15.353 -3.768 -3.246 1.00 86.56 256 GLY A C 1
ATOM 1955 O O . GLY A 1 256 ? 14.872 -2.936 -4.015 1.00 86.56 256 GLY A O 1
ATOM 1956 N N . ILE A 1 257 ? 15.375 -5.073 -3.529 1.00 93.56 257 ILE A N 1
ATOM 1957 C CA . ILE A 1 257 ? 15.034 -5.600 -4.865 1.00 93.56 257 ILE A CA 1
ATOM 1958 C C . ILE A 1 257 ? 13.530 -5.686 -5.148 1.00 93.56 257 ILE A C 1
ATOM 1960 O O . ILE A 1 257 ? 13.135 -5.781 -6.308 1.00 93.56 257 ILE A O 1
ATOM 1964 N N . GLY A 1 258 ? 12.676 -5.649 -4.123 1.00 96.31 258 GLY A N 1
ATOM 1965 C CA . GLY A 1 258 ? 11.243 -5.901 -4.271 1.00 96.31 258 GLY A CA 1
ATOM 1966 C C . GLY A 1 258 ? 10.522 -4.961 -5.237 1.00 96.31 258 GLY A C 1
ATOM 1967 O O . GLY A 1 258 ? 9.625 -5.366 -5.979 1.00 96.31 258 GLY A O 1
ATOM 1968 N N . LEU A 1 259 ? 10.955 -3.699 -5.306 1.00 97.00 259 LEU A N 1
ATOM 1969 C CA . LEU A 1 259 ? 10.427 -2.755 -6.289 1.00 97.00 259 LEU A CA 1
ATOM 1970 C C . LEU A 1 259 ? 10.857 -3.109 -7.725 1.00 97.00 259 LEU A C 1
ATOM 1972 O O . LEU A 1 259 ? 10.050 -2.970 -8.643 1.00 97.00 259 LEU A O 1
ATOM 1976 N N . ALA A 1 260 ? 12.077 -3.617 -7.915 1.00 98.00 260 ALA A N 1
ATOM 1977 C CA . ALA A 1 260 ? 12.564 -4.071 -9.217 1.00 98.00 260 ALA A CA 1
ATOM 1978 C C . ALA A 1 260 ? 11.792 -5.308 -9.704 1.00 98.00 260 ALA A C 1
ATOM 1980 O O . ALA A 1 260 ? 11.412 -5.372 -10.871 1.00 98.00 260 ALA A O 1
ATOM 1981 N N . VAL A 1 261 ? 11.491 -6.253 -8.802 1.00 98.50 261 VAL A N 1
ATOM 1982 C CA . VAL A 1 261 ? 10.628 -7.416 -9.090 1.00 98.50 261 VAL A CA 1
ATOM 1983 C C . VAL A 1 261 ? 9.245 -6.954 -9.539 1.00 98.50 261 VAL A C 1
ATOM 1985 O O . VAL A 1 261 ? 8.795 -7.324 -10.622 1.00 98.50 261 VAL A O 1
ATOM 1988 N N . ARG A 1 262 ? 8.601 -6.083 -8.754 1.00 98.38 262 ARG A N 1
ATOM 1989 C CA . ARG A 1 262 ? 7.271 -5.537 -9.058 1.00 98.38 262 ARG A CA 1
ATOM 1990 C C . ARG A 1 262 ? 7.230 -4.851 -10.423 1.00 98.38 262 ARG A C 1
ATOM 1992 O O . ARG A 1 262 ? 6.339 -5.128 -11.221 1.00 98.38 262 ARG A O 1
ATOM 1999 N N . LYS A 1 263 ? 8.198 -3.979 -10.716 1.00 98.50 263 LYS A N 1
ATOM 2000 C CA . LYS A 1 263 ? 8.275 -3.285 -12.008 1.00 98.50 263 LYS A CA 1
ATOM 2001 C C . LYS A 1 263 ? 8.545 -4.241 -13.172 1.00 98.50 263 LYS A C 1
ATOM 2003 O O . LYS A 1 263 ? 7.901 -4.109 -14.208 1.00 98.50 263 LYS A O 1
ATOM 2008 N N . HIS A 1 264 ? 9.414 -5.241 -13.000 1.00 98.50 264 HIS A N 1
ATOM 2009 C CA . HIS A 1 264 ? 9.628 -6.284 -14.013 1.00 98.50 264 HIS A CA 1
ATOM 2010 C C . HIS A 1 264 ? 8.337 -7.057 -14.306 1.00 98.50 264 HIS A C 1
ATOM 2012 O O . HIS A 1 264 ? 7.988 -7.230 -15.472 1.00 98.50 264 HIS A O 1
ATOM 2018 N N . VAL A 1 265 ? 7.578 -7.443 -13.274 1.00 98.50 265 VAL A N 1
ATOM 2019 C CA . VAL A 1 265 ? 6.271 -8.100 -13.444 1.00 98.50 265 VAL A CA 1
ATOM 2020 C C . VAL A 1 265 ? 5.286 -7.178 -14.168 1.00 98.50 265 VAL A C 1
ATOM 2022 O O . VAL A 1 265 ? 4.711 -7.585 -15.171 1.00 98.50 265 VAL A O 1
ATOM 2025 N N . LEU A 1 266 ? 5.125 -5.921 -13.745 1.00 98.56 266 LEU A N 1
ATOM 2026 C CA . LEU A 1 266 ? 4.214 -4.971 -14.404 1.00 98.56 266 LEU A CA 1
ATOM 2027 C C . LEU A 1 266 ? 4.587 -4.706 -15.874 1.00 98.56 266 LEU A C 1
ATOM 2029 O O . LEU A 1 266 ? 3.698 -4.553 -16.715 1.00 98.56 266 LEU A O 1
ATOM 2033 N N . LYS A 1 267 ? 5.885 -4.700 -16.203 1.00 98.50 267 LYS A N 1
ATOM 2034 C CA . LYS A 1 267 ? 6.378 -4.614 -17.585 1.00 98.50 267 LYS A CA 1
ATOM 2035 C C . LYS A 1 267 ? 6.041 -5.872 -18.380 1.00 98.50 267 LYS A C 1
ATOM 2037 O O . LYS A 1 267 ? 5.529 -5.766 -19.489 1.00 98.50 267 LYS A O 1
ATOM 2042 N N . ARG A 1 268 ? 6.265 -7.063 -17.809 1.00 98.00 268 ARG A N 1
ATOM 2043 C CA . ARG A 1 268 ? 5.858 -8.351 -18.406 1.00 98.00 268 ARG A CA 1
ATOM 2044 C C . ARG A 1 268 ? 4.351 -8.415 -18.654 1.00 98.00 268 ARG A C 1
ATOM 2046 O O . ARG A 1 268 ? 3.933 -9.003 -19.640 1.00 98.00 268 ARG A O 1
ATOM 2053 N N . ARG A 1 269 ? 3.550 -7.763 -17.809 1.00 97.81 269 ARG A N 1
ATOM 2054 C CA . ARG A 1 269 ? 2.097 -7.615 -17.986 1.00 97.81 269 ARG A CA 1
ATOM 2055 C C . ARG A 1 269 ? 1.689 -6.553 -19.013 1.00 97.81 269 ARG A C 1
ATOM 2057 O O . ARG A 1 269 ? 0.500 -6.371 -19.243 1.00 97.81 269 ARG A O 1
ATOM 2064 N N . GLY A 1 270 ? 2.642 -5.838 -19.615 1.00 97.81 270 GLY A N 1
ATOM 2065 C CA . GLY A 1 270 ? 2.383 -4.798 -20.615 1.00 97.81 270 GLY A CA 1
ATOM 2066 C C . GLY A 1 270 ? 1.784 -3.504 -20.053 1.00 97.81 270 GLY A C 1
ATOM 2067 O O . GLY A 1 270 ? 1.336 -2.656 -20.825 1.00 97.81 270 GLY A O 1
ATOM 2068 N N . VAL A 1 271 ? 1.769 -3.338 -18.726 1.00 97.88 271 VAL A N 1
ATOM 2069 C CA . VAL A 1 271 ? 1.118 -2.202 -18.056 1.00 97.88 271 VAL A CA 1
ATOM 2070 C C . VAL A 1 271 ? 2.042 -0.984 -17.991 1.00 97.88 271 VAL A C 1
ATOM 2072 O O . VAL A 1 271 ? 1.584 0.147 -18.147 1.00 97.88 271 VAL A O 1
ATOM 2075 N N . ILE A 1 272 ? 3.348 -1.212 -17.815 1.00 98.56 272 ILE A N 1
ATOM 2076 C CA . ILE A 1 272 ? 4.383 -0.169 -17.879 1.00 98.56 272 ILE A CA 1
ATOM 2077 C C . ILE A 1 272 ? 5.380 -0.469 -19.001 1.00 98.56 272 ILE A C 1
ATOM 2079 O O . ILE A 1 272 ? 5.691 -1.629 -19.268 1.00 98.56 272 ILE A O 1
ATOM 2083 N N . ALA A 1 273 ? 5.888 0.569 -19.666 1.00 98.38 273 ALA A N 1
ATOM 2084 C CA . ALA A 1 273 ? 6.796 0.416 -20.807 1.00 98.38 273 ALA A CA 1
ATOM 2085 C C . ALA A 1 273 ? 8.221 -0.005 -20.401 1.00 98.38 273 ALA A C 1
ATOM 2087 O O . ALA A 1 273 ? 8.881 -0.770 -21.108 1.00 98.38 273 ALA A O 1
ATOM 2088 N N . SER A 1 274 ? 8.690 0.476 -19.250 1.00 98.25 274 SER A N 1
ATOM 2089 C CA . SER A 1 274 ? 9.999 0.155 -18.687 1.00 98.25 274 SER A CA 1
ATOM 2090 C C . SER A 1 274 ? 9.869 -0.193 -17.208 1.00 98.25 274 SER A C 1
ATOM 2092 O O . SER A 1 274 ? 9.004 0.311 -16.493 1.00 98.25 274 SER A O 1
ATOM 2094 N N . ASP A 1 275 ? 10.749 -1.079 -16.759 1.00 97.62 275 ASP A N 1
ATOM 2095 C CA . ASP A 1 275 ? 10.929 -1.456 -15.367 1.00 97.62 275 ASP A CA 1
ATOM 2096 C C . ASP A 1 275 ? 12.000 -0.605 -14.661 1.00 97.62 275 ASP A C 1
ATOM 2098 O O . ASP A 1 275 ? 12.389 -0.914 -13.534 1.00 97.62 275 ASP A O 1
ATOM 2102 N N . ALA A 1 276 ? 12.457 0.475 -15.303 1.00 97.50 276 ALA A N 1
ATOM 2103 C CA . ALA A 1 276 ? 13.432 1.408 -14.767 1.00 97.50 276 ALA A CA 1
ATOM 2104 C C . ALA A 1 276 ? 12.994 2.015 -13.427 1.00 97.50 276 ALA A C 1
ATOM 2106 O O . ALA A 1 276 ? 11.820 2.298 -13.158 1.00 97.50 276 ALA A O 1
ATOM 2107 N N . GLN A 1 277 ? 13.987 2.259 -12.580 1.00 97.50 277 GLN A N 1
ATOM 2108 C CA . GLN A 1 277 ? 13.860 2.957 -11.309 1.00 97.50 277 GLN A CA 1
ATOM 2109 C C . GLN A 1 277 ? 14.761 4.181 -11.324 1.00 97.50 277 GLN A C 1
ATOM 2111 O O . GLN A 1 277 ? 15.857 4.151 -11.893 1.00 97.50 277 GLN A O 1
ATOM 2116 N N . ARG A 1 278 ? 14.345 5.249 -10.643 1.00 96.38 278 ARG A N 1
ATOM 2117 C CA . ARG A 1 278 ? 15.203 6.426 -10.536 1.00 96.38 278 ARG A CA 1
ATOM 2118 C C . ARG A 1 278 ? 16.380 6.131 -9.609 1.00 96.38 278 ARG A C 1
ATOM 2120 O O . ARG A 1 278 ? 16.243 5.399 -8.625 1.00 96.38 278 ARG A O 1
ATOM 2127 N N . LYS A 1 279 ? 17.552 6.689 -9.911 1.00 94.88 279 LYS A N 1
ATOM 2128 C CA . LYS A 1 279 ? 18.752 6.505 -9.083 1.00 94.88 279 LYS A CA 1
ATOM 2129 C C . LYS A 1 279 ? 18.581 7.187 -7.710 1.00 94.88 279 LYS A C 1
ATOM 2131 O O . LYS A 1 279 ? 17.942 8.234 -7.649 1.00 94.88 279 LYS A O 1
ATOM 2136 N N . PRO A 1 280 ? 19.166 6.636 -6.627 1.00 94.44 280 PRO A N 1
ATOM 2137 C CA . PRO A 1 280 ? 19.844 5.338 -6.555 1.00 94.44 280 PRO A CA 1
ATOM 2138 C C . PRO A 1 280 ? 18.851 4.173 -6.720 1.00 94.44 280 PRO A C 1
ATOM 2140 O O . PRO A 1 280 ? 17.747 4.203 -6.177 1.00 94.44 280 PRO A O 1
ATOM 2143 N N . ALA A 1 281 ? 19.234 3.156 -7.492 1.00 90.19 281 ALA A N 1
ATOM 2144 C CA . ALA A 1 281 ? 18.377 2.027 -7.851 1.00 90.19 281 ALA A CA 1
ATOM 2145 C C . ALA A 1 281 ? 19.141 0.704 -7.764 1.00 90.19 281 ALA A C 1
ATOM 2147 O O . ALA A 1 281 ? 20.329 0.650 -8.083 1.00 90.19 281 ALA A O 1
ATOM 2148 N N . GLN A 1 282 ? 18.437 -0.357 -7.375 1.00 90.62 282 GLN A N 1
ATOM 2149 C CA . GLN A 1 282 ? 18.942 -1.723 -7.388 1.00 90.62 282 GLN A CA 1
ATOM 2150 C C . GLN A 1 282 ? 18.116 -2.527 -8.391 1.00 90.62 282 GLN A C 1
ATOM 2152 O O . GLN A 1 282 ? 16.987 -2.909 -8.105 1.00 90.62 282 GLN A O 1
ATOM 2157 N N . MET A 1 283 ? 18.679 -2.748 -9.577 1.00 94.38 283 MET A N 1
ATOM 2158 C CA . MET A 1 283 ? 18.004 -3.465 -10.659 1.00 94.38 283 MET A CA 1
ATOM 2159 C C . MET A 1 283 ? 18.184 -4.980 -10.523 1.00 94.38 283 MET A C 1
ATOM 2161 O O . MET A 1 283 ? 19.171 -5.450 -9.953 1.00 94.38 283 MET A O 1
ATOM 2165 N N . LEU A 1 284 ? 17.260 -5.750 -11.104 1.00 97.56 284 LEU A N 1
ATOM 2166 C CA . LEU A 1 284 ? 17.412 -7.200 -11.211 1.00 97.56 284 LEU A CA 1
ATOM 2167 C C . LEU A 1 284 ? 18.590 -7.559 -12.122 1.00 97.56 284 LEU A C 1
ATOM 2169 O O . LEU A 1 284 ? 18.706 -7.053 -13.243 1.00 97.56 284 LEU A O 1
ATOM 2173 N N . THR A 1 285 ? 19.422 -8.492 -11.662 1.00 97.62 285 THR A N 1
ATOM 2174 C CA . THR A 1 285 ? 20.425 -9.149 -12.506 1.00 97.62 285 THR A CA 1
ATOM 2175 C C . THR A 1 285 ? 19.741 -10.054 -13.538 1.00 97.62 285 THR A C 1
ATOM 2177 O O . THR A 1 285 ? 18.583 -10.437 -13.345 1.00 97.62 285 THR A O 1
ATOM 2180 N N . PRO A 1 286 ? 20.433 -10.462 -14.618 1.00 98.12 286 PRO A N 1
ATOM 2181 C CA . PRO A 1 286 ? 19.892 -11.446 -15.556 1.00 98.12 286 PRO A CA 1
ATOM 2182 C C . PRO A 1 286 ? 19.433 -12.742 -14.869 1.00 98.12 286 PRO A C 1
ATOM 2184 O O . PRO A 1 286 ? 18.363 -13.255 -15.184 1.00 98.12 286 PRO A O 1
ATOM 2187 N N . THR A 1 287 ? 20.187 -13.219 -13.873 1.00 98.56 287 THR A N 1
ATOM 2188 C CA . THR A 1 287 ? 19.816 -14.393 -13.069 1.00 98.56 287 THR A CA 1
ATOM 2189 C C . THR A 1 287 ? 18.529 -14.160 -12.280 1.00 98.56 287 THR A C 1
ATOM 2191 O O . THR A 1 287 ? 17.618 -14.975 -12.364 1.00 98.56 287 THR A O 1
ATOM 2194 N N . ALA A 1 288 ? 18.405 -13.029 -11.579 1.00 98.44 288 ALA A N 1
ATOM 2195 C CA . ALA A 1 288 ? 17.200 -12.722 -10.807 1.00 98.44 288 ALA A CA 1
ATOM 2196 C C . ALA A 1 288 ? 15.960 -12.565 -11.707 1.00 98.44 288 ALA A C 1
ATOM 2198 O O . ALA A 1 288 ? 14.871 -13.003 -11.349 1.00 98.44 288 ALA A O 1
ATOM 2199 N N . ARG A 1 289 ? 16.112 -12.001 -12.916 1.00 98.38 289 ARG A N 1
ATOM 2200 C CA . ARG A 1 289 ? 15.023 -11.960 -13.912 1.00 98.38 289 ARG A CA 1
ATOM 2201 C C . ARG A 1 289 ? 14.580 -13.363 -14.315 1.00 98.38 289 ARG A C 1
ATOM 2203 O O . ARG A 1 289 ? 13.386 -13.634 -14.297 1.00 98.38 289 ARG A O 1
ATOM 2210 N N . ALA A 1 290 ? 15.526 -14.259 -14.602 1.00 98.44 290 ALA A N 1
ATOM 2211 C CA . ALA A 1 290 ? 15.218 -15.647 -14.939 1.00 98.44 290 ALA A CA 1
ATOM 2212 C C . ALA A 1 290 ? 14.510 -16.388 -13.787 1.00 98.44 290 ALA A C 1
ATOM 2214 O O . ALA A 1 290 ? 13.609 -17.187 -14.033 1.00 98.44 290 ALA A O 1
ATOM 2215 N N . GLU A 1 291 ? 14.866 -16.100 -12.531 1.00 98.81 291 GLU A N 1
ATOM 2216 C CA . GLU A 1 291 ? 14.171 -16.637 -11.354 1.00 98.81 291 GLU A CA 1
ATOM 2217 C C . GLU A 1 291 ? 12.728 -16.125 -11.256 1.00 98.81 291 GLU A C 1
ATOM 2219 O O . GLU A 1 291 ? 11.811 -16.925 -11.064 1.00 98.81 291 GLU A O 1
ATOM 2224 N N . VAL A 1 292 ? 12.499 -14.819 -11.439 1.00 98.62 292 VAL A N 1
ATOM 2225 C CA . VAL A 1 292 ? 11.142 -14.244 -11.467 1.00 98.62 292 VAL A CA 1
ATOM 2226 C C . VAL A 1 292 ? 10.323 -14.846 -12.611 1.00 98.62 292 VAL A C 1
ATOM 2228 O O . VAL A 1 292 ? 9.178 -15.243 -12.402 1.00 98.62 292 VAL A O 1
ATOM 2231 N N . ASP A 1 293 ? 10.912 -14.987 -13.797 1.00 98.19 293 ASP A N 1
ATOM 2232 C CA . ASP A 1 293 ? 10.254 -15.577 -14.965 1.00 98.19 293 ASP A CA 1
ATOM 2233 C C . ASP A 1 293 ? 9.903 -17.058 -14.735 1.00 98.19 293 ASP A C 1
ATOM 2235 O O . ASP A 1 293 ? 8.821 -17.512 -15.117 1.00 98.19 293 ASP A O 1
ATOM 2239 N N . TYR A 1 294 ? 10.769 -17.804 -14.044 1.00 98.62 294 TYR A N 1
ATOM 2240 C CA . TYR A 1 294 ? 10.487 -19.173 -13.619 1.00 98.62 294 TYR A CA 1
ATOM 2241 C C . TYR A 1 294 ? 9.316 -19.241 -12.628 1.00 98.62 294 TYR A C 1
ATOM 2243 O O . TYR A 1 294 ? 8.449 -20.111 -12.756 1.00 98.62 294 TYR A O 1
ATOM 2251 N N . LEU A 1 295 ? 9.251 -18.320 -11.660 1.00 98.69 295 LEU A N 1
ATOM 2252 C CA . LEU A 1 295 ? 8.126 -18.236 -10.728 1.00 98.69 295 LEU A CA 1
ATOM 2253 C C . LEU A 1 295 ? 6.822 -17.892 -11.457 1.00 98.69 295 LEU A C 1
ATOM 2255 O O . LEU A 1 295 ? 5.827 -18.576 -11.234 1.00 98.69 295 LEU A O 1
ATOM 2259 N N . LEU A 1 296 ? 6.832 -16.925 -12.379 1.00 98.56 296 LEU A N 1
ATOM 2260 C CA . LEU A 1 296 ? 5.674 -16.588 -13.217 1.00 98.56 296 LEU A CA 1
ATOM 2261 C C . LEU A 1 296 ? 5.169 -17.808 -14.003 1.00 98.56 296 LEU A C 1
ATOM 2263 O O . LEU A 1 296 ? 3.981 -18.121 -13.958 1.00 98.56 296 LEU A O 1
ATOM 2267 N N . ALA A 1 297 ? 6.069 -18.563 -14.640 1.00 98.25 297 ALA A N 1
ATOM 2268 C CA . ALA A 1 297 ? 5.712 -19.774 -15.381 1.00 98.25 297 ALA A CA 1
ATOM 2269 C C . ALA A 1 297 ? 5.124 -20.884 -14.490 1.00 98.25 297 ALA A C 1
ATOM 2271 O O . ALA A 1 297 ? 4.315 -21.692 -14.950 1.00 98.25 297 ALA A O 1
ATOM 2272 N N . ARG A 1 298 ? 5.526 -20.955 -13.214 1.00 98.25 298 ARG A N 1
ATOM 2273 C CA . ARG A 1 298 ? 4.933 -21.881 -12.238 1.00 98.25 298 ARG A CA 1
ATOM 2274 C C . ARG A 1 298 ? 3.552 -21.422 -11.788 1.00 98.25 298 ARG A C 1
ATOM 2276 O O . ARG A 1 298 ? 2.644 -22.248 -11.776 1.00 98.25 298 ARG A O 1
ATOM 2283 N N . VAL A 1 299 ? 3.396 -20.136 -11.470 1.00 98.38 299 VAL A N 1
ATOM 2284 C CA . VAL A 1 299 ? 2.100 -19.538 -11.113 1.00 98.38 299 VAL A CA 1
ATOM 2285 C C . VAL A 1 299 ? 1.098 -19.757 -12.248 1.00 98.38 299 VAL A C 1
ATOM 2287 O O . VAL A 1 299 ? -0.012 -20.203 -11.990 1.00 98.38 299 VAL A O 1
ATOM 2290 N N . ALA A 1 300 ? 1.517 -19.594 -13.510 1.00 98.00 300 ALA A N 1
ATOM 2291 C CA . ALA A 1 300 ? 0.680 -19.782 -14.701 1.00 98.00 300 ALA A CA 1
ATOM 2292 C C . ALA A 1 300 ? 0.025 -21.173 -14.829 1.00 98.00 300 ALA A C 1
ATOM 2294 O O . ALA A 1 300 ? -0.959 -21.329 -15.552 1.00 98.00 300 ALA A O 1
ATOM 2295 N N . ARG A 1 301 ? 0.552 -22.192 -14.134 1.00 97.25 301 ARG A N 1
ATOM 2296 C CA . ARG A 1 301 ? -0.036 -23.544 -14.094 1.00 97.25 301 ARG A CA 1
ATOM 2297 C C . ARG A 1 301 ? -1.300 -23.613 -13.236 1.00 97.25 301 ARG A C 1
ATOM 2299 O O . ARG A 1 301 ? -2.107 -24.513 -13.439 1.00 97.25 301 ARG A O 1
ATOM 2306 N N . HIS A 1 302 ? -1.445 -22.684 -12.295 1.00 96.19 302 HIS A N 1
ATOM 2307 C CA . HIS A 1 302 ? -2.542 -22.615 -11.330 1.00 96.19 302 HIS A CA 1
ATOM 2308 C C . HIS A 1 302 ? -3.418 -21.373 -11.553 1.00 96.19 302 HIS A C 1
ATOM 2310 O O . HIS A 1 302 ? -4.630 -21.443 -11.381 1.00 96.19 302 HIS A O 1
ATOM 2316 N N . ASP A 1 303 ? -2.828 -20.268 -12.015 1.00 97.19 303 ASP A N 1
ATOM 2317 C CA . ASP A 1 303 ? -3.509 -19.005 -12.286 1.00 97.19 303 ASP A CA 1
ATOM 2318 C C . ASP A 1 303 ? -3.099 -18.420 -13.646 1.00 97.19 303 ASP A C 1
ATOM 2320 O O . ASP A 1 303 ? -1.975 -17.956 -13.855 1.00 97.19 303 ASP A O 1
ATOM 2324 N N . LYS A 1 304 ? -4.054 -18.384 -14.581 1.00 96.38 304 LYS A N 1
ATOM 2325 C CA . LYS A 1 304 ? -3.847 -17.905 -15.956 1.00 96.38 304 LYS A CA 1
ATOM 2326 C C . LYS A 1 304 ? -3.436 -16.436 -16.042 1.00 96.38 304 LYS A C 1
ATOM 2328 O O . LYS A 1 304 ? -2.874 -16.050 -17.062 1.00 96.38 304 LYS A O 1
ATOM 2333 N N . ARG A 1 305 ? -3.666 -15.621 -15.004 1.00 96.62 305 ARG A N 1
ATOM 2334 C CA . ARG A 1 305 ? -3.219 -14.216 -14.976 1.00 96.62 305 ARG A CA 1
ATOM 2335 C C . ARG A 1 305 ? -1.704 -14.088 -15.142 1.00 96.62 305 ARG A C 1
ATOM 2337 O O . ARG A 1 305 ? -1.244 -13.074 -15.658 1.00 96.62 305 ARG A O 1
ATOM 2344 N N . ALA A 1 306 ? -0.939 -15.106 -14.738 1.00 96.25 306 ALA A N 1
ATOM 2345 C CA . ALA A 1 306 ? 0.518 -15.145 -14.857 1.00 96.25 306 ALA A CA 1
ATOM 2346 C C . ALA A 1 306 ? 1.041 -15.743 -16.180 1.00 96.25 306 ALA A C 1
ATOM 2348 O O . ALA A 1 306 ? 2.256 -15.842 -16.357 1.00 96.25 306 ALA A O 1
ATOM 2349 N N . ALA A 1 307 ? 0.164 -16.131 -17.114 1.00 94.50 307 ALA A N 1
ATOM 2350 C CA . ALA A 1 307 ? 0.555 -16.602 -18.445 1.00 94.50 307 ALA A CA 1
ATOM 2351 C C . ALA A 1 307 ? 0.906 -15.413 -19.367 1.00 94.50 307 ALA A C 1
ATOM 2353 O O . ALA A 1 307 ? 0.100 -15.018 -20.210 1.00 94.50 307 ALA A O 1
ATOM 2354 N N . LEU A 1 308 ? 2.094 -14.829 -19.149 1.00 90.31 308 LEU A N 1
ATOM 2355 C CA . LEU A 1 308 ? 2.605 -13.595 -19.773 1.00 90.31 308 LEU A CA 1
ATOM 2356 C C . LEU A 1 308 ? 3.680 -13.840 -20.833 1.00 90.31 308 LEU A C 1
ATOM 2358 O O . LEU A 1 308 ? 4.631 -14.601 -20.527 1.00 90.31 308 LEU A O 1
#